Protein AF-R7USD3-F1 (afdb_monomer)

InterPro domains:
  IPR001734 Sodium/solute symporter [PF00474] (111-214)
  IPR001734 Sodium/solute symporter [PS50283] (6-126)
  IPR038377 Sodium/glucose symporter superfamily [G3DSA:1.20.1730.10] (28-113)
  IPR038377 Sodium/glucose symporter superfamily [G3DSA:1.20.1730.10] (114-215)
  IPR051163 Sodium:Solute Symporter (SSF) [PTHR42985] (114-214)

Secondary structure (DSSP, 8-state):
---PPPHHHHHHHHHHHHHHHHHHHHHHHT-TT--SHHHHHHGGG---HHHHHHHHHHTT--HHHHHHHHHHHHHH-THHHHHHHHHHHHHHHHIIIIIHHHHGGG----STTTTHHHHHHHHHHHHHHHHHHHHHHHHHHHHHHTSHHHHHHHHHHTT----S-----TTSTT-HHHHHHHHHHHHIIIIIISHHHHHHHHTSSSHHHHHHHHHHTTTTT--

Mean predicted aligned error: 10.65 Å

Organism: Capitella teleta (NCBI:txid283909)

Solvent-accessible surface area (backbone atoms only — not comparable to full-atom values): 12307 Å² total; per-residue (Å²): 131,88,85,65,81,50,74,65,54,56,50,51,51,51,49,54,52,48,52,47,47,47,51,43,48,51,48,60,73,68,48,88,78,53,91,42,73,63,44,31,36,52,50,74,79,69,67,61,68,66,46,50,55,44,19,59,54,36,77,70,62,50,72,62,58,57,56,49,52,53,48,47,37,72,77,71,12,38,46,60,69,62,32,32,53,62,13,38,54,52,17,52,50,48,33,41,70,54,50,45,70,64,52,43,81,65,56,59,74,82,78,79,36,58,58,42,70,39,53,30,53,43,36,27,55,51,40,53,52,50,52,52,52,52,50,51,52,51,51,51,50,33,60,75,46,67,35,73,67,30,51,52,49,56,26,51,77,68,69,25,65,45,87,79,83,80,45,71,55,81,88,45,89,84,13,46,52,52,39,20,48,50,26,20,52,48,37,38,44,57,59,55,67,30,66,74,40,41,38,54,39,42,70,41,98,39,73,66,54,30,33,47,49,65,59,46,64,66,52,72,79,75,114

Radius of gyration: 21.41 Å; Cα contacts (8 Å, |Δi|>4): 194; chains: 1; bounding box: 54×37×59 Å

pLDDT: mean 74.64, std 14.85, range [27.89, 94.0]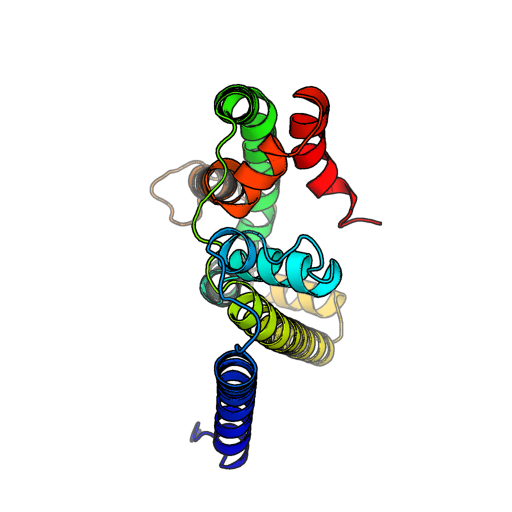

Structure (mmCIF, N/CA/C/O backbone):
data_AF-R7USD3-F1
#
_entry.id   AF-R7USD3-F1
#
loop_
_atom_site.group_PDB
_atom_site.id
_atom_site.type_symbol
_atom_site.label_atom_id
_atom_site.label_alt_id
_atom_site.label_comp_id
_atom_site.label_asym_id
_atom_site.label_entity_id
_atom_site.label_seq_id
_atom_site.pdbx_PDB_ins_code
_atom_site.Cartn_x
_atom_site.Cartn_y
_atom_site.Cartn_z
_atom_site.occupancy
_atom_site.B_iso_or_equiv
_atom_site.auth_seq_id
_atom_site.auth_comp_id
_atom_site.auth_asym_id
_atom_site.auth_atom_id
_atom_site.pdbx_PDB_model_num
ATOM 1 N N . MET A 1 1 ? -8.877 -3.519 -33.544 1.00 43.31 1 MET A N 1
ATOM 2 C CA . MET A 1 1 ? -9.359 -4.758 -32.904 1.00 43.31 1 MET A CA 1
ATOM 3 C C . MET A 1 1 ? -10.545 -4.366 -32.046 1.00 43.31 1 MET A C 1
ATOM 5 O O . MET A 1 1 ? -10.402 -3.448 -31.248 1.00 43.31 1 MET A O 1
ATOM 9 N N . GLU A 1 2 ? -11.723 -4.928 -32.311 1.00 47.28 2 GLU A N 1
ATOM 10 C CA . GLU A 1 2 ? -12.954 -4.618 -31.576 1.00 47.28 2 GLU A CA 1
ATOM 11 C C . GLU A 1 2 ? -12.811 -5.080 -30.120 1.00 47.28 2 GLU A C 1
ATOM 13 O O . GLU A 1 2 ? -12.996 -6.250 -29.807 1.00 47.28 2 GLU A O 1
ATOM 18 N N . ASN A 1 3 ? -12.460 -4.159 -29.222 1.00 58.03 3 ASN A N 1
ATOM 19 C CA . ASN A 1 3 ? -12.477 -4.396 -27.779 1.00 58.03 3 ASN A CA 1
ATOM 20 C C . ASN A 1 3 ? -13.923 -4.307 -27.271 1.00 58.03 3 ASN A C 1
ATOM 22 O O . ASN A 1 3 ? -14.275 -3.387 -26.533 1.00 58.03 3 ASN A O 1
ATOM 26 N N . GLN A 1 4 ? -14.785 -5.219 -27.717 1.00 65.19 4 GLN A N 1
ATOM 27 C CA . GLN A 1 4 ? -16.104 -5.385 -27.116 1.00 65.19 4 GLN A CA 1
ATOM 28 C C . 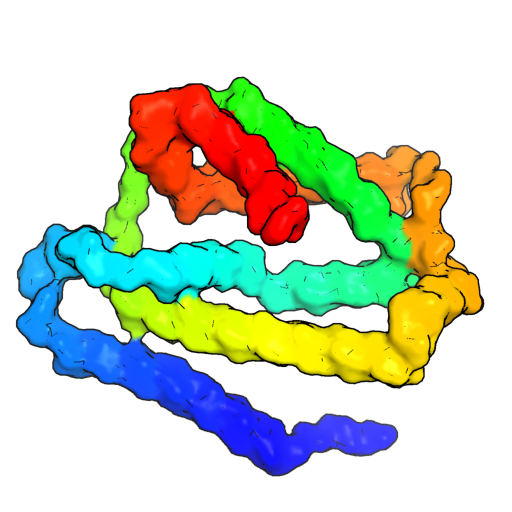GLN A 1 4 ? -15.978 -6.345 -25.936 1.00 65.19 4 GLN A C 1
ATOM 30 O O . GLN A 1 4 ? -15.460 -7.451 -26.079 1.00 65.19 4 GLN A O 1
ATOM 35 N N . LEU A 1 5 ? -16.429 -5.897 -24.763 1.00 72.38 5 LEU A N 1
ATOM 36 C CA . LEU A 1 5 ? -16.585 -6.748 -23.586 1.00 72.38 5 LEU A CA 1
ATOM 37 C C . LEU A 1 5 ? -17.415 -7.969 -23.985 1.00 72.38 5 LEU A C 1
ATOM 39 O O . LEU A 1 5 ? -18.497 -7.832 -24.567 1.00 72.38 5 LEU A O 1
ATOM 43 N N . HIS A 1 6 ? -16.903 -9.162 -23.701 1.00 84.06 6 HIS A N 1
ATOM 44 C CA . HIS A 1 6 ? -17.631 -10.382 -24.002 1.00 84.06 6 HIS A CA 1
ATOM 45 C C . HIS A 1 6 ? -18.889 -10.420 -23.129 1.00 84.06 6 HIS A C 1
ATOM 47 O O . HIS A 1 6 ? -18.905 -9.919 -22.005 1.00 84.06 6 HIS A O 1
ATOM 53 N N . TRP A 1 7 ? -19.954 -11.072 -23.598 1.00 84.75 7 TRP A N 1
ATOM 54 C CA . TRP A 1 7 ? -21.164 -11.274 -22.788 1.00 84.75 7 TRP A CA 1
ATOM 55 C C . TRP A 1 7 ? -20.846 -11.892 -21.409 1.00 84.75 7 TRP A C 1
ATOM 57 O O . TRP A 1 7 ? -21.517 -11.592 -20.424 1.00 84.75 7 TRP A O 1
ATOM 67 N N . ALA A 1 8 ? -19.778 -12.694 -21.326 1.00 84.81 8 ALA A N 1
ATOM 68 C CA . ALA A 1 8 ? -19.260 -13.263 -20.088 1.00 84.81 8 ALA A CA 1
ATOM 69 C C . ALA A 1 8 ? -18.778 -12.196 -19.084 1.00 84.81 8 ALA A C 1
ATOM 71 O O . ALA A 1 8 ? -19.026 -12.348 -17.890 1.00 84.81 8 ALA A O 1
ATOM 72 N N . ASP A 1 9 ? -18.171 -11.096 -19.537 1.00 86.50 9 ASP A N 1
ATOM 73 C CA . ASP A 1 9 ? -17.690 -10.012 -18.666 1.00 86.50 9 ASP A CA 1
ATOM 74 C C . ASP A 1 9 ? -18.863 -9.278 -18.002 1.00 86.50 9 ASP A C 1
ATOM 76 O O . ASP A 1 9 ? -18.837 -8.986 -16.803 1.00 86.50 9 ASP A O 1
ATOM 80 N N . TYR A 1 10 ? -19.942 -9.053 -18.759 1.00 87.62 10 TYR A N 1
ATOM 81 C CA . TYR A 1 10 ? -21.181 -8.483 -18.228 1.00 87.62 10 TYR A CA 1
ATOM 82 C C . TYR A 1 10 ? -21.846 -9.409 -17.206 1.00 87.62 10 TYR A C 1
ATOM 84 O O . TYR A 1 10 ? -22.333 -8.934 -16.179 1.00 87.62 10 TYR A O 1
ATOM 92 N N . VAL A 1 11 ? -21.832 -10.726 -17.448 1.00 89.75 11 VAL A N 1
ATOM 93 C CA . VAL A 1 11 ? -22.344 -11.720 -16.491 1.00 89.75 11 VAL A CA 1
ATOM 94 C C . VAL A 1 11 ? -21.519 -11.706 -15.204 1.00 89.75 11 VAL A C 1
ATOM 96 O O . VAL A 1 11 ? -22.099 -11.661 -14.121 1.00 89.75 11 VAL A O 1
ATOM 99 N N . ILE A 1 12 ? -20.187 -11.676 -15.295 1.00 88.06 12 ILE A N 1
ATOM 100 C CA . ILE A 1 12 ? -19.303 -11.607 -14.121 1.00 88.06 12 ILE A CA 1
ATOM 101 C C . ILE A 1 12 ? -19.562 -10.322 -13.323 1.00 88.06 12 ILE A C 1
ATOM 103 O O . ILE A 1 12 ? -19.713 -10.384 -12.102 1.00 88.06 12 ILE A O 1
ATOM 107 N N . MET A 1 13 ? -19.682 -9.174 -13.997 1.00 86.38 13 MET A N 1
ATOM 108 C CA . MET A 1 13 ? -19.990 -7.894 -13.352 1.00 86.38 13 MET A CA 1
ATOM 109 C C . MET A 1 13 ? -21.349 -7.932 -12.639 1.00 86.38 13 MET A C 1
ATOM 111 O O . MET A 1 13 ? -21.457 -7.531 -11.479 1.00 86.38 13 MET A O 1
ATOM 115 N N . ALA A 1 14 ? -22.382 -8.459 -13.301 1.00 89.44 14 ALA A N 1
ATOM 116 C CA . ALA A 1 14 ? -23.720 -8.581 -12.730 1.00 89.44 14 ALA A CA 1
ATOM 117 C C . ALA A 1 14 ? -23.744 -9.521 -11.515 1.00 89.44 14 ALA A C 1
ATOM 119 O O . ALA A 1 14 ? -24.370 -9.201 -10.504 1.00 89.44 14 ALA A O 1
ATOM 120 N N . VAL A 1 15 ? -23.027 -10.647 -11.577 1.00 90.31 15 VAL A N 1
ATOM 121 C CA . VAL A 1 15 ? -22.888 -11.586 -10.454 1.00 90.31 15 VAL A CA 1
ATOM 122 C C . VAL A 1 15 ? -22.154 -10.931 -9.285 1.00 90.31 15 VAL A C 1
ATOM 124 O O . VAL A 1 15 ? -22.604 -11.037 -8.147 1.00 90.31 15 VAL A O 1
ATOM 127 N N . LEU A 1 16 ? -21.063 -10.209 -9.542 1.00 87.75 16 LEU A N 1
ATOM 128 C CA . LEU A 1 16 ? -20.271 -9.554 -8.500 1.00 87.75 16 LEU A CA 1
ATOM 129 C C . LEU A 1 16 ? -21.049 -8.438 -7.788 1.00 87.75 16 LEU A C 1
ATOM 131 O O . LEU A 1 16 ? -21.018 -8.340 -6.555 1.00 87.75 16 LEU A O 1
ATOM 135 N N . LEU A 1 17 ? -21.793 -7.632 -8.549 1.00 87.31 17 LEU A N 1
ATOM 136 C CA . LEU A 1 17 ? -22.707 -6.628 -8.002 1.00 87.31 17 LEU A CA 1
ATOM 137 C C . LEU A 1 17 ? -23.865 -7.286 -7.246 1.00 87.31 17 LEU A C 1
ATOM 139 O O . LEU A 1 17 ? -24.207 -6.848 -6.149 1.00 87.31 17 LEU A O 1
ATOM 143 N N . GLY A 1 18 ? -24.421 -8.369 -7.792 1.00 91.06 18 GLY A N 1
ATOM 144 C CA . GLY A 1 18 ? -25.494 -9.142 -7.173 1.00 91.06 18 GLY A CA 1
ATOM 145 C C . GLY A 1 18 ? -25.091 -9.735 -5.824 1.00 91.06 18 GLY A C 1
ATOM 146 O O . GLY A 1 18 ? -25.840 -9.603 -4.861 1.00 91.06 18 GLY A O 1
ATOM 147 N N . ILE A 1 19 ? -23.892 -10.316 -5.718 1.00 87.56 19 ILE A N 1
ATOM 148 C CA . ILE A 1 19 ? -23.352 -10.843 -4.454 1.00 87.56 19 ILE A CA 1
ATOM 149 C C . ILE A 1 19 ? -23.126 -9.705 -3.453 1.00 87.56 19 ILE A C 1
ATOM 151 O O . ILE A 1 19 ? -23.535 -9.817 -2.298 1.00 87.56 19 ILE A O 1
ATOM 155 N N . SER A 1 20 ? -22.534 -8.591 -3.894 1.00 85.00 20 SER A N 1
ATOM 156 C CA . SER A 1 20 ? -22.298 -7.425 -3.029 1.00 85.00 20 SER A CA 1
ATOM 157 C C . SER A 1 20 ? -23.613 -6.863 -2.468 1.00 85.00 20 SER A C 1
ATOM 159 O O . SER A 1 20 ? -23.727 -6.608 -1.267 1.00 85.00 20 SER A O 1
ATOM 161 N N . LEU A 1 21 ? -24.637 -6.740 -3.320 1.00 86.19 21 LEU A N 1
ATOM 162 C CA . LEU A 1 21 ? -25.976 -6.303 -2.930 1.00 86.19 21 LEU A CA 1
ATOM 163 C C . LEU A 1 21 ? -26.655 -7.322 -2.005 1.00 86.19 21 LEU A C 1
ATOM 165 O O . LEU A 1 21 ? -27.248 -6.932 -1.001 1.00 86.19 21 LEU A O 1
ATOM 169 N N . ALA A 1 22 ? -26.539 -8.619 -2.298 1.00 86.44 22 ALA A N 1
ATOM 170 C CA . ALA A 1 22 ? -27.121 -9.688 -1.491 1.00 86.44 22 ALA A CA 1
ATOM 171 C C . ALA A 1 22 ? -26.548 -9.715 -0.067 1.00 86.44 22 ALA A C 1
ATOM 173 O O . ALA A 1 22 ? -27.314 -9.867 0.883 1.00 86.44 22 ALA A O 1
ATOM 174 N N . ILE A 1 23 ? -25.236 -9.504 0.106 1.00 83.31 23 ILE A N 1
ATOM 175 C CA . ILE A 1 23 ? -24.595 -9.397 1.431 1.00 83.31 23 ILE A CA 1
ATOM 176 C C . ILE A 1 23 ? -25.160 -8.196 2.206 1.00 83.31 23 ILE A C 1
ATOM 178 O O . ILE A 1 23 ? -25.516 -8.331 3.381 1.00 83.31 23 ILE A O 1
ATOM 182 N N . GLY A 1 24 ? -25.296 -7.041 1.544 1.00 78.56 24 GLY A N 1
ATOM 183 C CA . GLY A 1 24 ? -25.877 -5.836 2.140 1.00 78.56 24 GLY A CA 1
ATOM 184 C C . GLY A 1 24 ? -27.338 -6.027 2.565 1.00 78.56 24 GLY A C 1
ATOM 185 O O . GLY A 1 24 ? -27.699 -5.733 3.707 1.00 78.56 24 GLY A O 1
ATOM 186 N N . VAL A 1 25 ? -28.171 -6.585 1.682 1.00 83.69 25 VAL A N 1
ATOM 187 C CA . VAL A 1 25 ? -29.596 -6.853 1.941 1.00 83.69 25 VAL A CA 1
ATOM 188 C C . VAL A 1 25 ? -29.777 -7.923 3.019 1.00 83.69 25 VAL A C 1
ATOM 190 O O . VAL A 1 25 ? -30.589 -7.741 3.925 1.00 83.69 25 VAL A O 1
ATOM 193 N N . TYR A 1 26 ? -28.989 -9.001 2.994 1.00 82.75 26 TYR A N 1
ATOM 194 C CA . TYR A 1 26 ? -29.011 -10.043 4.023 1.00 82.75 26 TYR A CA 1
ATOM 195 C C . TYR A 1 26 ? -28.740 -9.459 5.414 1.00 82.75 26 TYR A C 1
ATOM 197 O O . TYR A 1 26 ? -29.491 -9.715 6.359 1.00 82.75 26 TYR A O 1
ATOM 205 N N . HIS A 1 27 ? -27.714 -8.615 5.548 1.00 70.94 27 HIS A N 1
ATOM 206 C CA . HIS A 1 27 ? -27.407 -7.971 6.824 1.00 70.94 27 HIS A CA 1
ATOM 207 C C . HIS A 1 27 ? -28.430 -6.903 7.236 1.00 70.94 27 HIS A C 1
ATOM 209 O O . HIS A 1 27 ? -28.654 -6.726 8.435 1.00 70.94 27 HIS A O 1
ATOM 215 N N . SER A 1 28 ? -29.071 -6.237 6.273 1.00 70.50 28 SER A N 1
ATOM 216 C CA . SER A 1 28 ? -30.151 -5.276 6.523 1.00 70.50 28 SER A CA 1
ATOM 217 C C . SER A 1 28 ? -31.424 -5.959 7.047 1.00 70.50 28 SER A C 1
ATOM 219 O O . SER A 1 28 ? -31.990 -5.527 8.050 1.00 70.50 28 SER A O 1
ATOM 221 N N . LEU A 1 29 ? -31.835 -7.078 6.440 1.00 73.12 29 LEU A N 1
ATOM 222 C CA . LEU A 1 29 ? -33.071 -7.793 6.790 1.00 73.12 29 LEU A CA 1
ATOM 223 C C . LEU A 1 29 ? -32.933 -8.677 8.037 1.00 73.12 29 LEU A C 1
ATOM 225 O O . LEU A 1 29 ? -33.881 -8.822 8.806 1.00 73.12 29 LEU A O 1
ATOM 229 N N . THR A 1 30 ? -31.744 -9.223 8.300 1.00 63.00 30 THR A N 1
ATOM 230 C CA . THR A 1 30 ? -31.474 -10.022 9.515 1.00 63.00 30 THR A CA 1
ATOM 231 C C . THR A 1 30 ? -31.218 -9.130 10.751 1.00 63.00 30 THR A C 1
ATOM 233 O O . THR A 1 30 ? -30.927 -9.615 11.849 1.00 63.00 30 THR A O 1
ATOM 236 N N . GLY A 1 31 ? -31.354 -7.806 10.594 1.00 53.00 31 GLY A N 1
ATOM 237 C CA . GLY A 1 31 ? -31.056 -6.737 11.553 1.00 53.00 31 GLY A CA 1
ATOM 238 C C . GLY A 1 31 ? -31.995 -6.595 12.759 1.00 53.00 31 GLY A C 1
ATOM 239 O O . GLY A 1 31 ? -31.973 -5.564 13.425 1.00 53.00 31 GLY A O 1
ATOM 240 N N . GLY A 1 32 ? -32.762 -7.623 13.134 1.00 49.81 32 GLY A N 1
ATOM 241 C CA . GLY A 1 32 ? -33.570 -7.626 14.369 1.00 49.81 32 GLY A CA 1
ATOM 242 C C . GLY A 1 32 ? -32.765 -7.569 15.686 1.00 49.81 32 GLY A C 1
ATOM 243 O O . GLY A 1 32 ? -33.352 -7.616 16.764 1.00 49.81 32 GLY A O 1
ATOM 244 N N . ARG A 1 33 ? -31.427 -7.476 15.622 1.00 50.47 33 ARG A N 1
ATOM 245 C CA . ARG A 1 33 ? -30.467 -7.539 16.746 1.00 50.47 33 ARG A CA 1
ATOM 246 C C . ARG A 1 33 ? -29.635 -6.256 16.943 1.00 50.47 33 ARG A C 1
ATOM 248 O O . ARG A 1 33 ? -28.524 -6.329 17.444 1.00 50.47 33 ARG A O 1
ATOM 255 N N . GLN A 1 34 ? -30.111 -5.087 16.511 1.00 48.69 34 GLN A N 1
ATOM 256 C CA . GLN A 1 34 ? -29.398 -3.808 16.703 1.00 48.69 34 GLN A CA 1
ATOM 257 C C . GLN A 1 34 ? -30.307 -2.732 17.315 1.00 48.69 34 GLN A C 1
ATOM 259 O O . GLN A 1 34 ? -30.485 -1.657 16.753 1.00 48.69 34 GLN A O 1
ATOM 264 N N . ARG A 1 35 ? -30.925 -3.022 18.469 1.00 51.31 35 ARG A N 1
ATOM 265 C CA . ARG A 1 35 ? -31.842 -2.078 19.144 1.00 51.31 35 ARG A CA 1
ATOM 266 C C . ARG A 1 35 ? -31.145 -1.022 20.005 1.00 51.31 35 ARG A C 1
ATOM 268 O O . ARG A 1 35 ? -31.774 -0.034 20.361 1.00 51.31 35 ARG A O 1
ATOM 275 N N . THR A 1 36 ? -29.866 -1.203 20.322 1.00 48.88 36 THR A N 1
ATOM 276 C CA . THR A 1 36 ? -29.136 -0.316 21.236 1.00 48.88 36 THR A CA 1
ATOM 277 C C . THR A 1 36 ? -27.986 0.350 20.493 1.00 48.88 36 THR A C 1
ATOM 279 O O . THR A 1 36 ? -27.217 -0.333 19.819 1.00 48.88 36 THR A O 1
ATOM 282 N N . THR A 1 37 ? -27.818 1.665 20.648 1.00 49.84 37 THR A N 1
ATOM 283 C CA . THR A 1 37 ? -26.747 2.467 20.025 1.00 49.84 37 THR A CA 1
ATOM 284 C C . THR A 1 37 ? -25.364 1.843 20.247 1.00 49.84 37 THR A C 1
ATOM 286 O O . THR A 1 37 ? -24.548 1.784 19.337 1.00 49.84 37 THR A O 1
ATOM 289 N N . SER A 1 38 ? -25.141 1.245 21.420 1.00 47.16 38 SER A N 1
ATOM 290 C CA . SER A 1 38 ? -23.921 0.503 21.755 1.00 47.16 38 SER A CA 1
ATOM 291 C C . SER A 1 38 ? -23.747 -0.809 20.978 1.00 47.16 38 SER A C 1
ATOM 293 O O . SER A 1 38 ? -22.624 -1.209 20.719 1.00 47.16 38 SER A O 1
ATOM 295 N N . GLU A 1 39 ? -24.813 -1.502 20.584 1.00 51.28 39 GLU A N 1
ATOM 296 C CA . GLU A 1 39 ? -24.735 -2.734 19.777 1.00 51.28 39 GLU A CA 1
ATOM 297 C C . GLU A 1 39 ? -24.603 -2.432 18.277 1.00 51.28 39 GLU A C 1
ATOM 299 O O . GLU A 1 39 ? -23.955 -3.183 17.542 1.00 51.28 39 GLU A O 1
ATOM 304 N N . PHE A 1 40 ? -25.170 -1.302 17.848 1.00 53.94 40 PHE A N 1
ATOM 305 C CA . PHE A 1 40 ? -24.994 -0.750 16.510 1.00 53.94 40 PHE A CA 1
ATOM 306 C C . PHE A 1 40 ? -23.561 -0.256 16.291 1.00 53.94 40 PHE A C 1
ATOM 308 O O . PHE A 1 40 ? -22.972 -0.608 15.275 1.00 53.94 40 PHE A O 1
ATOM 315 N N . ILE A 1 41 ? -23.004 0.478 17.265 1.00 50.38 41 ILE A N 1
ATOM 316 C CA . ILE A 1 41 ? -21.662 1.075 17.208 1.00 50.38 41 ILE A CA 1
ATOM 317 C C . ILE A 1 41 ? -20.576 0.074 17.625 1.00 50.38 41 ILE A C 1
ATOM 319 O O . ILE A 1 41 ? -19.586 -0.073 16.940 1.00 50.38 41 ILE A O 1
ATOM 323 N N . LEU A 1 42 ? -20.707 -0.672 18.725 1.00 49.25 42 LEU A N 1
ATOM 324 C CA . LEU A 1 42 ? -19.579 -1.484 19.230 1.00 49.25 42 LEU A CA 1
ATOM 325 C C . LEU A 1 42 ? -19.570 -2.924 18.707 1.00 49.25 42 LEU A C 1
ATOM 327 O O . LEU A 1 42 ? -18.710 -3.716 19.109 1.00 49.25 42 LEU A O 1
ATOM 331 N N . ALA A 1 43 ? -20.562 -3.306 17.890 1.00 50.72 43 ALA A N 1
ATOM 332 C CA . ALA A 1 43 ? -20.728 -4.653 17.346 1.00 50.72 43 ALA A CA 1
ATOM 333 C C . ALA A 1 43 ? -20.464 -5.773 18.383 1.00 50.72 43 ALA A C 1
ATOM 335 O O . ALA A 1 43 ? -19.939 -6.840 18.051 1.00 50.72 43 ALA A O 1
ATOM 336 N N . ASN A 1 44 ? -20.834 -5.535 19.647 1.00 46.72 44 ASN A N 1
ATOM 337 C CA . ASN A 1 44 ? -20.664 -6.420 20.804 1.00 46.72 44 ASN A CA 1
ATOM 338 C C . ASN A 1 44 ? -19.253 -7.039 20.975 1.00 46.72 44 ASN A C 1
ATOM 340 O O . ASN A 1 44 ? -19.138 -8.130 21.528 1.00 46.72 44 ASN A O 1
ATOM 344 N N . ARG A 1 45 ? -18.185 -6.411 20.447 1.00 48.81 45 ARG A N 1
ATOM 345 C CA . ARG A 1 45 ? -16.802 -6.955 20.431 1.00 48.81 45 ARG A CA 1
ATOM 346 C C . ARG A 1 45 ? -16.664 -8.400 19.898 1.00 48.81 45 ARG A C 1
ATOM 348 O O . ARG A 1 45 ? -15.626 -9.025 20.082 1.00 48.81 45 ARG A O 1
ATOM 355 N N . LYS A 1 46 ? -17.692 -8.930 19.224 1.00 48.25 46 LYS A N 1
ATOM 356 C CA . LYS A 1 46 ? -17.752 -10.295 18.661 1.00 48.25 46 LYS A CA 1
ATOM 357 C C . LYS A 1 46 ? -17.527 -10.308 17.145 1.00 48.25 46 LYS A C 1
ATOM 359 O O . LYS A 1 46 ? -17.897 -11.267 16.474 1.00 48.25 46 LYS A O 1
ATOM 364 N N . LEU A 1 47 ? -16.977 -9.231 16.587 1.00 54.94 47 LEU A N 1
ATOM 365 C CA . LEU A 1 47 ? -16.588 -9.202 15.181 1.00 54.94 47 LEU A CA 1
ATOM 366 C C . LEU A 1 47 ? -15.475 -10.225 14.951 1.00 54.94 47 LEU A C 1
ATOM 368 O O . LEU A 1 47 ? -14.522 -10.299 15.726 1.00 54.94 47 LEU A O 1
ATOM 372 N N . MET A 1 48 ? -15.603 -11.027 13.894 1.00 54.66 48 MET A N 1
ATOM 373 C CA . MET A 1 48 ? -14.542 -11.955 13.523 1.00 54.66 48 MET A CA 1
ATOM 374 C C . MET A 1 48 ? -13.286 -11.163 13.152 1.00 54.66 48 MET A C 1
ATOM 376 O O . MET A 1 48 ? -13.337 -10.201 12.382 1.00 54.66 48 MET A O 1
ATOM 380 N N . VAL A 1 49 ? -12.157 -11.579 13.726 1.00 54.47 49 VAL A N 1
ATOM 381 C CA . VAL A 1 49 ? -10.875 -10.870 13.628 1.00 54.47 49 VAL A CA 1
ATOM 382 C C . VAL A 1 49 ? -10.403 -10.783 12.172 1.00 54.47 49 VAL A C 1
ATOM 384 O O . VAL A 1 49 ? -9.960 -9.726 11.735 1.00 54.47 49 VAL A O 1
ATOM 387 N N . ILE A 1 50 ? -10.569 -11.860 11.398 1.00 57.88 50 ILE A N 1
ATOM 388 C CA . ILE A 1 50 ? -10.060 -11.958 10.022 1.00 57.88 50 ILE A CA 1
ATOM 389 C C . ILE A 1 50 ? -10.771 -10.982 9.056 1.00 57.88 50 ILE A C 1
ATOM 391 O O . ILE A 1 50 ? -10.069 -10.159 8.466 1.00 57.88 50 ILE A O 1
ATOM 395 N N . PRO A 1 51 ? -12.117 -10.971 8.913 1.00 59.28 51 PRO A N 1
ATOM 396 C CA . PRO A 1 51 ? -12.797 -10.024 8.019 1.00 59.28 51 PRO A CA 1
ATOM 397 C C . PRO A 1 51 ? -12.569 -8.562 8.399 1.00 59.28 51 PRO A C 1
ATOM 399 O O . PRO A 1 51 ? -12.447 -7.711 7.527 1.00 59.28 51 PRO A O 1
ATOM 402 N N . THR A 1 52 ? -12.452 -8.273 9.697 1.00 60.81 52 THR A N 1
ATOM 403 C CA . THR A 1 52 ? -12.239 -6.907 10.191 1.00 60.81 52 THR A CA 1
ATOM 404 C C . THR A 1 52 ? -10.842 -6.392 9.840 1.00 60.81 52 THR A C 1
ATOM 406 O O . THR A 1 52 ? -10.701 -5.272 9.356 1.00 60.81 52 THR A O 1
ATOM 409 N N . ILE A 1 53 ? -9.798 -7.209 10.032 1.00 60.41 53 ILE A N 1
ATOM 410 C CA . ILE A 1 53 ? -8.430 -6.841 9.631 1.00 60.41 53 ILE A CA 1
ATOM 411 C C . ILE A 1 53 ? -8.357 -6.652 8.115 1.00 60.41 53 ILE A C 1
ATOM 413 O O . ILE A 1 53 ? -7.759 -5.682 7.657 1.00 60.41 53 ILE A O 1
ATOM 417 N N . MET A 1 54 ? -8.984 -7.545 7.351 1.00 63.22 54 MET A N 1
ATOM 418 C CA . MET A 1 54 ? -8.981 -7.490 5.891 1.00 63.22 54 MET A CA 1
ATOM 419 C C . MET A 1 54 ? -9.746 -6.282 5.347 1.00 63.22 54 MET A C 1
ATOM 421 O O . MET A 1 54 ? -9.189 -5.577 4.516 1.00 63.22 54 MET A O 1
ATOM 425 N N . SER A 1 55 ? -10.951 -5.980 5.844 1.00 63.91 55 SER A N 1
ATOM 426 C CA . SER A 1 55 ? -11.692 -4.759 5.475 1.00 63.91 55 SER A CA 1
ATOM 427 C C . SER A 1 55 ? -10.853 -3.513 5.752 1.00 63.91 55 SER A C 1
ATOM 429 O O . SER A 1 55 ? -10.700 -2.674 4.870 1.00 63.91 55 SER A O 1
ATOM 431 N N . MET A 1 56 ? -10.177 -3.454 6.905 1.00 62.22 56 MET A N 1
ATOM 432 C CA . MET A 1 56 ? -9.258 -2.353 7.189 1.00 62.22 56 MET A CA 1
ATOM 433 C C . MET A 1 56 ? -8.091 -2.278 6.196 1.00 62.22 56 MET A C 1
ATOM 435 O O . MET A 1 56 ? -7.719 -1.178 5.817 1.00 62.22 56 MET A O 1
ATOM 439 N N . VAL A 1 57 ? -7.494 -3.403 5.778 1.00 64.94 57 VAL A N 1
ATOM 440 C CA . VAL A 1 57 ? -6.436 -3.412 4.745 1.00 64.94 57 VAL A CA 1
ATOM 441 C C . VAL A 1 57 ? -6.990 -2.945 3.395 1.00 64.94 57 VAL A C 1
ATOM 443 O O . VAL A 1 57 ? -6.324 -2.182 2.698 1.00 64.94 57 VAL A O 1
ATOM 446 N N . MET A 1 58 ? -8.217 -3.339 3.050 1.00 64.19 58 MET A N 1
ATOM 447 C CA . MET A 1 58 ? -8.872 -2.934 1.805 1.00 64.19 58 MET A CA 1
ATOM 448 C C . MET A 1 58 ? -9.216 -1.455 1.764 1.00 64.19 58 MET A C 1
ATOM 450 O O . MET A 1 58 ? -9.074 -0.842 0.711 1.00 64.19 58 MET A O 1
ATOM 454 N N . SER A 1 59 ? -9.559 -0.844 2.900 1.00 65.25 59 SER A N 1
ATOM 455 C CA . SER A 1 59 ? -9.751 0.608 2.969 1.00 65.25 59 SER A CA 1
ATOM 456 C C . SER A 1 59 ? -8.498 1.398 2.552 1.00 65.25 59 SER A C 1
ATOM 458 O O . SER A 1 59 ? -8.618 2.558 2.167 1.00 65.25 59 SER A O 1
ATOM 460 N N . TYR A 1 60 ? -7.304 0.791 2.602 1.00 62.44 60 TYR A N 1
ATOM 461 C CA . TYR A 1 60 ? -6.059 1.407 2.122 1.00 62.44 60 TYR A CA 1
ATOM 462 C C . TYR A 1 60 ? -5.731 1.084 0.658 1.00 62.44 60 TYR A C 1
ATOM 464 O O . TYR A 1 60 ? -5.019 1.853 0.011 1.00 62.44 60 TYR A O 1
ATOM 472 N N . MET A 1 61 ? -6.228 -0.034 0.128 1.00 64.38 61 MET A N 1
ATOM 473 C CA . MET A 1 61 ? -5.954 -0.489 -1.236 1.00 64.38 61 MET A CA 1
ATOM 474 C C . MET A 1 61 ? -6.991 0.091 -2.203 1.00 64.38 61 MET A C 1
ATOM 476 O O . MET A 1 61 ? -7.977 -0.552 -2.548 1.00 64.38 61 MET A O 1
ATOM 480 N N . SER A 1 62 ? -6.768 1.326 -2.655 1.00 70.12 62 SER A N 1
ATOM 481 C CA . SER A 1 62 ? -7.581 1.923 -3.722 1.00 70.12 62 SER A CA 1
ATOM 482 C C . SER A 1 62 ? -7.126 1.438 -5.103 1.00 70.12 62 SER A C 1
ATOM 484 O O . SER A 1 62 ? -5.926 1.356 -5.373 1.00 70.12 62 SER A O 1
ATOM 486 N N . ALA A 1 63 ? -8.080 1.213 -6.016 1.00 67.25 63 ALA A N 1
ATOM 487 C CA . ALA A 1 63 ? -7.815 0.923 -7.431 1.00 67.25 63 ALA A CA 1
ATOM 488 C C . ALA A 1 63 ? -6.916 1.984 -8.100 1.00 67.25 63 ALA A C 1
ATOM 490 O O . ALA A 1 63 ? -6.167 1.672 -9.025 1.00 67.25 63 ALA A O 1
ATOM 491 N N . ILE A 1 64 ? -6.943 3.218 -7.580 1.00 68.44 64 ILE A N 1
ATOM 492 C CA . ILE A 1 64 ? -6.100 4.333 -8.027 1.00 68.44 64 ILE A CA 1
ATOM 493 C C . ILE A 1 64 ? -4.613 4.000 -7.876 1.00 68.44 64 ILE A C 1
ATOM 495 O O . ILE A 1 64 ? -3.836 4.284 -8.781 1.00 68.44 64 ILE A O 1
ATOM 499 N N . ILE A 1 65 ? -4.211 3.381 -6.762 1.00 74.62 65 ILE A N 1
ATOM 500 C CA . ILE A 1 65 ? -2.797 3.078 -6.501 1.00 74.62 65 ILE A CA 1
ATOM 501 C C . ILE A 1 65 ? -2.299 2.025 -7.490 1.00 74.62 65 ILE A C 1
ATOM 503 O O . ILE A 1 65 ? -1.206 2.162 -8.024 1.00 74.62 65 ILE A O 1
ATOM 507 N N . ILE A 1 66 ? -3.109 1.001 -7.765 1.00 76.06 66 ILE A N 1
ATOM 508 C CA . ILE A 1 66 ? -2.721 -0.109 -8.641 1.00 76.06 66 ILE A CA 1
ATOM 509 C C . ILE A 1 66 ? -2.558 0.385 -10.078 1.00 76.06 66 ILE A C 1
ATOM 511 O O . ILE A 1 66 ? -1.486 0.239 -10.658 1.00 76.06 66 ILE A O 1
ATOM 515 N N . ILE A 1 67 ? -3.598 1.012 -10.635 1.00 82.62 67 ILE A N 1
ATOM 516 C CA . ILE A 1 67 ? -3.569 1.470 -12.029 1.00 82.62 67 ILE A CA 1
ATOM 517 C C . ILE A 1 67 ? -2.547 2.599 -12.183 1.00 82.62 67 ILE A C 1
ATOM 519 O O . ILE A 1 67 ? -1.735 2.560 -13.104 1.00 82.62 67 ILE A O 1
ATOM 523 N N . GLY A 1 68 ? -2.522 3.549 -11.243 1.00 83.12 68 GLY A N 1
ATOM 524 C CA . GLY A 1 68 ? -1.579 4.664 -11.250 1.00 83.12 68 GLY A CA 1
ATOM 525 C C . GLY A 1 68 ? -0.125 4.203 -11.201 1.00 83.12 68 GLY A C 1
ATOM 526 O O . GLY A 1 68 ? 0.653 4.577 -12.071 1.00 83.12 68 GLY A O 1
ATOM 527 N N . ALA A 1 69 ? 0.239 3.334 -10.252 1.00 80.81 69 ALA A N 1
ATOM 528 C CA . ALA A 1 69 ? 1.615 2.853 -10.136 1.00 80.81 69 ALA A CA 1
ATOM 529 C C . ALA A 1 69 ? 2.049 2.048 -11.369 1.00 80.81 69 ALA A C 1
ATOM 531 O O . ALA A 1 69 ? 3.162 2.231 -11.855 1.00 80.81 69 ALA A O 1
ATOM 532 N N . THR A 1 70 ? 1.176 1.191 -11.914 1.00 84.56 70 THR A N 1
ATOM 533 C CA . THR A 1 70 ? 1.513 0.433 -13.132 1.00 84.56 70 THR A CA 1
ATOM 534 C C . THR A 1 70 ? 1.681 1.332 -14.356 1.00 84.56 70 THR A C 1
ATOM 536 O O . THR A 1 70 ? 2.610 1.115 -15.129 1.00 84.56 70 THR A O 1
ATOM 539 N N . ALA A 1 71 ? 0.845 2.365 -14.505 1.00 86.00 71 ALA A N 1
ATOM 540 C CA . ALA A 1 71 ? 0.963 3.333 -15.591 1.00 86.00 71 ALA A CA 1
ATOM 541 C C . ALA A 1 71 ? 2.259 4.146 -15.477 1.00 86.00 71 ALA A C 1
ATOM 543 O O . ALA A 1 71 ? 2.964 4.316 -16.467 1.00 86.00 71 ALA A O 1
ATOM 544 N N . GLU A 1 72 ? 2.627 4.582 -14.269 1.00 84.06 72 GLU A N 1
ATOM 545 C CA . GLU A 1 72 ? 3.874 5.326 -14.074 1.00 84.06 72 GLU A CA 1
ATOM 546 C C . GLU A 1 72 ? 5.118 4.481 -14.354 1.00 84.06 72 GLU A C 1
ATOM 548 O O . GLU A 1 72 ? 6.046 4.970 -14.998 1.00 84.06 72 GLU A O 1
ATOM 553 N N . ILE A 1 73 ? 5.128 3.212 -13.933 1.00 86.50 73 ILE A N 1
ATOM 554 C CA . ILE A 1 73 ? 6.232 2.291 -14.239 1.00 86.50 73 ILE A CA 1
ATOM 555 C C . ILE A 1 73 ? 6.323 2.046 -15.749 1.00 86.50 73 ILE A C 1
ATOM 557 O O . ILE A 1 73 ? 7.420 2.020 -16.306 1.00 86.50 73 ILE A O 1
ATOM 561 N N . TYR A 1 74 ? 5.181 1.904 -16.421 1.00 84.81 74 TYR A N 1
ATOM 562 C CA . TYR A 1 74 ? 5.131 1.675 -17.863 1.00 84.81 74 TYR A CA 1
ATOM 563 C C . TYR A 1 74 ? 5.605 2.895 -18.672 1.00 84.81 74 TYR A C 1
ATOM 565 O O . TYR A 1 74 ? 6.348 2.746 -19.644 1.00 84.81 74 TYR A O 1
ATOM 573 N N . GLU A 1 75 ? 5.214 4.108 -18.271 1.00 84.25 75 GLU A N 1
ATOM 574 C CA . GLU A 1 75 ? 5.535 5.342 -18.999 1.00 84.25 75 GLU A CA 1
ATOM 575 C C . GLU A 1 75 ? 6.906 5.931 -18.661 1.00 84.25 75 GLU A C 1
ATOM 577 O O . GLU A 1 75 ? 7.545 6.509 -19.545 1.00 84.25 75 GLU A O 1
ATOM 582 N N . TYR A 1 76 ? 7.376 5.786 -17.419 1.00 81.12 76 TYR A N 1
ATOM 583 C CA . TYR A 1 76 ? 8.566 6.480 -16.910 1.00 81.12 76 TYR A CA 1
ATOM 584 C C . TYR A 1 76 ? 9.625 5.553 -16.294 1.00 81.12 76 TYR A C 1
ATOM 586 O O . TYR A 1 76 ? 10.695 6.028 -15.921 1.00 81.12 76 TYR A O 1
ATOM 594 N N . GLY A 1 77 ? 9.374 4.245 -16.216 1.00 85.25 77 GLY A N 1
ATOM 595 C CA . GLY A 1 77 ? 10.342 3.255 -15.740 1.00 85.25 77 GLY A CA 1
ATOM 596 C C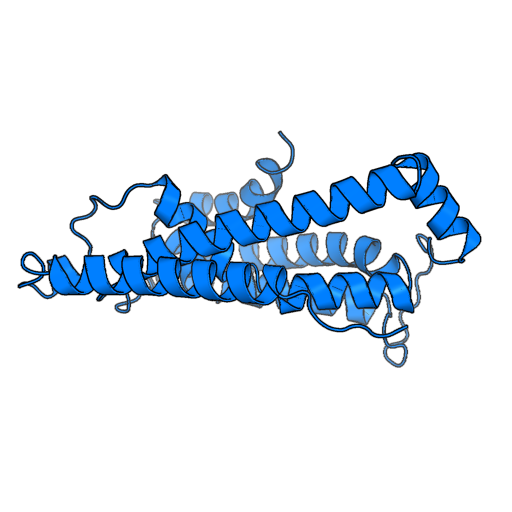 . GLY A 1 77 ? 10.324 3.006 -14.228 1.00 85.25 77 GLY A C 1
ATOM 597 O O . GLY A 1 77 ? 9.445 3.452 -13.489 1.00 85.25 77 GLY A O 1
ATOM 598 N N . SER A 1 78 ? 11.314 2.257 -13.742 1.00 84.62 78 SER A N 1
ATOM 599 C CA . SER A 1 78 ? 11.362 1.713 -12.377 1.00 84.62 78 SER A CA 1
ATOM 600 C C . SER A 1 78 ? 11.703 2.722 -11.274 1.00 84.62 78 SER A C 1
ATOM 602 O O . SER A 1 78 ? 11.748 2.339 -10.104 1.00 84.62 78 SER A O 1
ATOM 604 N N . MET A 1 79 ? 11.902 4.004 -11.600 1.00 83.88 79 MET A N 1
ATOM 605 C CA . MET A 1 79 ? 12.282 5.051 -10.639 1.00 83.88 79 MET A CA 1
ATOM 606 C C . MET A 1 79 ? 11.336 5.144 -9.437 1.00 83.88 79 MET A C 1
ATOM 608 O O . MET A 1 79 ? 11.785 5.335 -8.306 1.00 83.88 79 MET A O 1
ATOM 612 N N . ILE A 1 80 ? 10.026 4.989 -9.669 1.00 84.25 80 ILE A N 1
ATOM 613 C CA . ILE A 1 80 ? 9.031 5.001 -8.594 1.00 84.25 80 ILE A CA 1
ATOM 614 C C . ILE A 1 80 ? 9.300 3.875 -7.591 1.00 84.25 80 ILE A C 1
ATOM 616 O O . ILE A 1 80 ? 9.295 4.130 -6.396 1.00 84.25 80 ILE A O 1
ATOM 620 N N . LEU A 1 81 ? 9.630 2.658 -8.032 1.00 82.25 81 LEU A N 1
ATOM 621 C CA . LEU A 1 81 ? 9.907 1.541 -7.120 1.00 82.25 81 LEU A CA 1
ATOM 622 C C . LEU A 1 81 ? 11.137 1.815 -6.246 1.00 82.25 81 LEU A C 1
ATOM 624 O O . LEU A 1 81 ? 11.127 1.513 -5.053 1.00 82.25 81 LEU A O 1
ATOM 628 N N . VAL A 1 82 ? 12.170 2.425 -6.828 1.00 84.31 82 VAL A N 1
ATOM 629 C CA . VAL A 1 82 ? 13.441 2.708 -6.148 1.00 84.31 82 VAL A CA 1
ATOM 630 C C . VAL A 1 82 ? 13.284 3.801 -5.096 1.00 84.31 82 VAL A C 1
ATOM 632 O O . VAL A 1 82 ? 13.707 3.616 -3.958 1.00 84.31 82 VAL A O 1
ATOM 635 N N . TRP A 1 83 ? 12.647 4.924 -5.439 1.00 85.31 83 TRP A N 1
ATOM 636 C CA . TRP A 1 83 ? 12.585 6.100 -4.560 1.00 85.31 83 TRP A CA 1
ATOM 637 C C . TRP A 1 83 ? 11.414 6.096 -3.580 1.00 85.31 83 TRP A C 1
ATOM 639 O O . TRP A 1 83 ? 11.457 6.768 -2.543 1.00 85.31 83 TRP A O 1
ATOM 649 N N . PHE A 1 84 ? 10.390 5.285 -3.838 1.00 85.12 84 PHE A N 1
ATOM 650 C CA . PHE A 1 84 ? 9.258 5.167 -2.928 1.00 85.12 84 PHE A CA 1
ATOM 651 C C . PHE A 1 84 ? 9.616 4.411 -1.638 1.00 85.12 84 PHE A C 1
ATOM 653 O O . PHE A 1 84 ? 9.085 4.752 -0.580 1.00 85.12 84 PHE A O 1
ATOM 660 N N . VAL A 1 85 ? 10.555 3.452 -1.684 1.00 85.25 85 VAL A N 1
ATOM 661 C CA . VAL A 1 85 ? 10.993 2.663 -0.512 1.00 85.25 85 VAL A CA 1
ATOM 662 C C . VAL A 1 85 ? 11.746 3.517 0.528 1.00 85.25 85 VAL A C 1
ATOM 664 O O . VAL A 1 85 ? 11.342 3.507 1.697 1.00 85.25 85 VAL A O 1
ATOM 667 N N . PRO A 1 86 ? 12.781 4.307 0.168 1.00 86.00 86 PRO A N 1
ATOM 668 C CA . PRO A 1 86 ? 13.412 5.249 1.092 1.00 86.00 86 PRO A CA 1
ATOM 669 C C . PRO A 1 86 ? 12.422 6.269 1.663 1.00 86.00 86 PRO A C 1
ATOM 671 O O . PRO A 1 86 ? 12.456 6.556 2.862 1.00 86.00 86 PRO A O 1
ATOM 674 N N . GLY A 1 87 ? 11.509 6.782 0.830 1.00 87.00 87 GLY A N 1
ATOM 675 C CA . GLY A 1 87 ? 10.474 7.719 1.261 1.00 87.00 87 GLY A CA 1
ATOM 676 C C . GLY A 1 87 ? 9.527 7.123 2.306 1.00 87.00 87 GLY A C 1
ATOM 677 O O . GLY A 1 87 ? 9.284 7.756 3.337 1.00 87.00 87 GLY A O 1
ATOM 678 N N . ASP A 1 88 ? 9.078 5.874 2.124 1.00 85.44 88 ASP A N 1
ATOM 679 C CA . ASP A 1 88 ? 8.237 5.195 3.119 1.00 85.44 88 ASP A CA 1
ATOM 680 C C . ASP A 1 88 ? 9.001 4.994 4.432 1.00 85.44 88 ASP A C 1
ATOM 682 O O . ASP A 1 88 ? 8.449 5.196 5.521 1.00 85.44 88 ASP A O 1
ATOM 686 N N . PHE A 1 89 ? 10.299 4.685 4.350 1.00 86.56 89 PHE A N 1
ATOM 687 C CA . PHE A 1 89 ? 11.139 4.511 5.529 1.00 86.56 89 PHE A CA 1
ATOM 688 C C . PHE A 1 89 ? 11.274 5.805 6.344 1.00 86.56 89 PHE A C 1
ATOM 690 O O . PHE A 1 89 ? 11.098 5.777 7.572 1.00 86.56 89 PHE A O 1
ATOM 697 N N . ILE A 1 90 ? 11.539 6.928 5.670 1.00 89.56 90 ILE A N 1
ATOM 698 C CA . ILE A 1 90 ? 11.621 8.262 6.280 1.00 89.56 90 ILE A CA 1
ATOM 699 C C . ILE A 1 90 ? 10.261 8.651 6.873 1.00 89.56 90 ILE A C 1
ATOM 701 O O . ILE A 1 90 ? 10.189 9.019 8.048 1.00 89.56 90 ILE A O 1
ATOM 705 N N . GLY A 1 91 ? 9.176 8.494 6.108 1.00 88.25 91 GLY A N 1
ATOM 706 C CA . GLY A 1 91 ? 7.815 8.816 6.543 1.00 88.25 91 GLY A CA 1
ATOM 707 C C . GLY A 1 91 ? 7.379 8.020 7.772 1.00 88.25 91 GLY A C 1
ATOM 708 O O . GLY A 1 91 ? 6.862 8.597 8.727 1.00 88.25 91 GLY A O 1
ATOM 709 N N . CYS A 1 92 ? 7.656 6.714 7.811 1.00 84.94 92 CYS A N 1
ATOM 710 C CA . CYS A 1 92 ? 7.346 5.870 8.969 1.00 84.94 92 CYS A CA 1
ATOM 711 C C . CYS A 1 92 ? 8.149 6.276 10.212 1.00 84.94 92 CYS A C 1
ATOM 713 O O . CYS A 1 92 ? 7.621 6.244 11.324 1.00 84.94 92 CYS A O 1
ATOM 715 N N . THR A 1 93 ? 9.417 6.656 10.036 1.00 87.00 93 THR A N 1
ATOM 716 C CA . THR A 1 93 ? 10.277 7.102 11.143 1.00 87.00 93 THR A CA 1
ATOM 717 C C . THR A 1 93 ? 9.770 8.426 11.710 1.00 87.00 93 THR A C 1
ATOM 719 O O . THR A 1 93 ? 9.582 8.553 12.920 1.00 87.00 93 THR A O 1
ATOM 722 N N . PHE A 1 94 ? 9.452 9.388 10.841 1.00 88.88 94 PHE A N 1
ATOM 723 C CA . PHE A 1 94 ? 8.837 10.653 11.238 1.00 88.88 94 PHE A CA 1
ATOM 724 C C . PHE A 1 94 ? 7.498 10.434 11.955 1.00 88.88 94 PHE A C 1
ATOM 726 O O . PHE A 1 94 ? 7.248 11.013 13.014 1.00 88.88 94 PHE A O 1
ATOM 733 N N . LEU A 1 95 ? 6.664 9.536 11.428 1.00 86.12 95 LEU A N 1
ATOM 734 C CA . LEU A 1 95 ? 5.390 9.174 12.034 1.00 86.12 95 LEU A CA 1
ATOM 735 C C . LEU A 1 95 ? 5.572 8.632 13.459 1.00 86.12 95 LEU A C 1
ATOM 737 O O . LEU A 1 95 ? 4.900 9.095 14.383 1.00 86.12 95 LEU A O 1
ATOM 741 N N . ALA A 1 96 ? 6.498 7.691 13.654 1.00 83.94 96 ALA A N 1
ATOM 742 C CA . ALA A 1 96 ? 6.763 7.086 14.957 1.00 83.94 96 ALA A CA 1
ATOM 743 C C . ALA A 1 96 ? 7.319 8.089 15.982 1.00 83.94 96 ALA A C 1
ATOM 745 O O . ALA A 1 96 ? 6.959 8.053 17.165 1.00 83.94 96 ALA A O 1
ATOM 746 N N . LEU A 1 97 ? 8.184 9.002 15.543 1.00 86.94 97 LEU A N 1
ATOM 747 C CA . LEU A 1 97 ? 8.865 9.929 16.441 1.00 86.94 97 LEU A CA 1
ATOM 748 C C . LEU A 1 97 ? 8.049 11.183 16.762 1.00 86.94 97 LEU A C 1
ATOM 750 O O . LEU A 1 97 ? 8.123 11.647 17.898 1.00 86.94 97 LEU A O 1
ATOM 754 N N . VAL A 1 98 ? 7.271 11.702 15.809 1.00 88.88 98 VAL A N 1
ATOM 755 C CA . VAL A 1 98 ? 6.612 13.017 15.922 1.00 88.88 98 VAL A CA 1
ATOM 756 C C . VAL A 1 98 ? 5.096 12.891 16.029 1.00 88.88 98 VAL A C 1
ATOM 758 O O . VAL A 1 98 ? 4.498 13.388 16.982 1.00 88.88 98 VAL A O 1
ATOM 761 N N . ILE A 1 99 ? 4.466 12.191 15.086 1.00 86.00 99 ILE A N 1
ATOM 762 C CA . ILE A 1 99 ? 3.001 12.157 14.977 1.00 86.00 99 ILE A CA 1
ATOM 763 C C . ILE A 1 99 ? 2.373 11.256 16.046 1.00 86.00 99 ILE A C 1
ATOM 765 O O . ILE A 1 99 ? 1.421 11.663 16.708 1.00 86.00 99 ILE A O 1
ATOM 769 N N . ILE A 1 100 ? 2.910 10.053 16.277 1.00 82.75 100 ILE A N 1
ATOM 770 C CA . ILE A 1 100 ? 2.345 9.117 17.266 1.00 82.75 100 ILE A CA 1
ATOM 771 C C . ILE A 1 100 ? 2.341 9.700 18.688 1.00 82.75 100 ILE A C 1
ATOM 773 O O . ILE A 1 100 ? 1.302 9.612 19.336 1.00 82.75 100 ILE A O 1
ATOM 777 N N . PRO A 1 101 ? 3.419 10.320 19.204 1.00 84.81 101 PRO A N 1
ATOM 778 C CA . PRO A 1 101 ? 3.394 10.954 20.527 1.00 84.81 101 PRO A CA 1
ATOM 779 C C . PRO A 1 101 ? 2.369 12.071 20.656 1.00 84.81 101 PRO A C 1
ATOM 781 O O . PRO A 1 101 ? 1.874 12.306 21.754 1.00 84.81 101 PRO A O 1
ATOM 784 N N . TRP A 1 102 ? 2.055 12.739 19.547 1.00 85.12 102 TRP A N 1
ATOM 785 C CA . TRP A 1 102 ? 1.059 13.797 19.515 1.00 85.12 102 TRP A CA 1
ATOM 786 C C . TRP A 1 102 ? -0.374 13.242 19.480 1.00 85.12 102 TRP A C 1
ATOM 788 O O . TRP A 1 102 ? -1.231 13.713 20.221 1.00 85.12 102 TRP A O 1
ATOM 798 N N . ILE A 1 103 ? -0.629 12.191 18.691 1.00 82.25 103 ILE A N 1
ATOM 799 C CA . ILE A 1 103 ? -1.966 11.592 18.530 1.00 82.25 103 ILE A CA 1
ATOM 800 C C . ILE A 1 103 ? -2.334 10.636 19.674 1.00 82.25 103 ILE A C 1
ATOM 802 O O . ILE A 1 103 ? -3.481 10.605 20.116 1.00 82.25 103 ILE A O 1
ATOM 806 N N . TYR A 1 104 ? -1.378 9.852 20.176 1.00 75.62 104 TYR A N 1
ATOM 807 C CA . TYR A 1 104 ? -1.599 8.850 21.224 1.00 75.62 104 TYR A CA 1
ATOM 808 C C . TYR A 1 104 ? -2.354 9.376 22.466 1.00 75.62 104 TYR A C 1
ATOM 810 O O . TYR A 1 104 ? -3.314 8.718 22.882 1.00 75.62 104 TYR A O 1
ATOM 818 N N . PRO A 1 105 ? -2.013 10.543 23.057 1.00 81.00 105 PRO A N 1
ATOM 819 C CA . PRO A 1 105 ? -2.730 11.062 24.224 1.00 81.00 105 PRO A CA 1
ATOM 820 C C . PRO A 1 105 ? -4.167 11.513 23.924 1.00 81.00 105 PRO A C 1
ATOM 822 O O . PRO A 1 105 ? -4.970 11.583 24.853 1.00 81.00 105 PRO A O 1
ATOM 825 N N . LEU A 1 106 ? -4.519 11.777 22.660 1.00 78.88 106 LEU A N 1
ATOM 826 C CA . LEU A 1 106 ? -5.845 12.275 22.278 1.00 78.88 106 LEU A CA 1
ATOM 827 C C . LEU A 1 106 ? -6.947 11.207 22.384 1.00 78.88 106 LEU A C 1
ATOM 829 O O . LEU A 1 106 ? -8.122 11.562 22.359 1.00 78.88 106 LEU A O 1
ATOM 833 N N . LYS A 1 107 ? -6.588 9.915 22.507 1.00 69.69 107 LYS A N 1
ATOM 834 C CA . LYS A 1 107 ? -7.520 8.770 22.625 1.00 69.69 107 LYS A CA 1
ATOM 835 C C . LYS A 1 107 ? -8.700 8.856 21.647 1.00 69.69 107 LYS A C 1
ATOM 837 O O . LYS A 1 107 ? -9.851 8.623 22.018 1.00 69.69 107 LYS A O 1
ATOM 842 N N . LEU A 1 108 ? -8.402 9.210 20.396 1.00 64.88 108 LEU A N 1
ATOM 843 C CA . LEU A 1 108 ? -9.411 9.408 19.365 1.00 64.88 108 LEU A CA 1
ATOM 844 C C . LEU A 1 108 ? -10.048 8.061 19.019 1.00 64.88 108 LEU A C 1
ATOM 846 O O . LEU A 1 108 ? -9.451 7.209 18.360 1.00 64.88 108 LEU A O 1
ATOM 850 N N . VAL A 1 109 ? -11.278 7.876 19.482 1.00 57.19 109 VAL A N 1
ATOM 851 C CA . VAL A 1 109 ? -12.147 6.763 19.106 1.00 57.19 109 VAL A CA 1
ATOM 852 C C . VAL A 1 109 ? -13.243 7.323 18.209 1.00 57.19 109 VAL A C 1
ATOM 854 O O . VAL A 1 109 ? -13.917 8.287 18.562 1.00 57.19 109 VAL A O 1
ATOM 857 N N . SER A 1 110 ? -13.370 6.766 17.007 1.00 55.53 110 SER A N 1
ATOM 858 C CA . SER A 1 110 ? -14.382 7.226 16.052 1.00 55.53 110 SER A CA 1
ATOM 859 C C . SER A 1 110 ? -15.732 6.587 16.364 1.00 55.53 110 SER A C 1
ATOM 861 O O . SER A 1 110 ? -15.789 5.429 16.766 1.00 55.53 110 SER A O 1
ATOM 863 N N . ILE A 1 111 ? -16.808 7.348 16.161 1.00 49.16 111 ILE A N 1
ATOM 864 C CA . ILE A 1 111 ? -18.203 6.978 16.461 1.00 49.16 111 ILE A CA 1
ATOM 865 C C . ILE A 1 111 ? -18.884 6.325 15.232 1.00 49.16 111 ILE A C 1
ATOM 867 O O . ILE A 1 111 ? -20.005 5.831 15.326 1.00 49.16 111 ILE A O 1
ATOM 871 N N . PHE A 1 112 ? -18.204 6.275 14.078 1.00 47.66 112 PHE A N 1
ATOM 872 C CA . PHE A 1 112 ? -18.765 5.837 12.789 1.00 47.66 112 PHE A CA 1
ATOM 873 C C . PHE A 1 112 ? -19.030 4.323 12.645 1.00 47.66 112 PHE A C 1
ATOM 875 O O . PHE A 1 112 ? -19.434 3.882 11.574 1.00 47.66 112 PHE A O 1
ATOM 882 N N . ASP A 1 113 ? -18.891 3.518 13.699 1.00 49.44 113 ASP A N 1
ATOM 883 C CA . ASP A 1 113 ? -19.071 2.058 13.621 1.00 49.44 113 ASP A CA 1
ATOM 884 C C . ASP A 1 113 ? -20.544 1.607 13.565 1.00 49.44 113 ASP A C 1
ATOM 886 O O . ASP A 1 113 ? -20.850 0.413 13.527 1.00 49.44 113 ASP A O 1
ATOM 890 N N . GLY A 1 114 ? -21.482 2.551 13.528 1.00 44.62 114 GLY A N 1
ATOM 891 C CA . GLY A 1 114 ? -22.892 2.269 13.330 1.00 44.62 114 GLY A CA 1
ATOM 892 C C . GLY A 1 114 ? -23.182 1.640 11.963 1.00 44.62 114 GLY A C 1
ATOM 893 O O . GLY A 1 114 ? -23.234 2.342 10.961 1.00 44.62 114 GLY A O 1
ATOM 894 N N . GLY A 1 115 ? -23.396 0.320 11.920 1.00 54.28 115 GLY A N 1
ATOM 895 C CA . GLY A 1 115 ? -23.679 -0.430 10.680 1.00 54.28 115 GLY A CA 1
ATOM 896 C C . GLY A 1 115 ? -22.456 -1.123 10.063 1.00 54.28 115 GLY A C 1
ATOM 897 O O . GLY A 1 115 ? -22.572 -1.790 9.033 1.00 54.28 115 GLY A O 1
ATOM 898 N N . MET A 1 116 ? -21.304 -1.056 10.738 1.00 60.09 116 MET A N 1
ATOM 899 C CA . MET A 1 116 ? -20.013 -1.589 10.291 1.00 60.09 116 MET A CA 1
ATOM 900 C C . MET A 1 116 ? -20.039 -3.072 9.894 1.00 60.09 116 MET A C 1
ATOM 902 O O . MET A 1 116 ? -19.274 -3.485 9.035 1.00 60.09 116 MET A O 1
ATOM 906 N N . ARG A 1 117 ? -20.923 -3.895 10.472 1.00 60.19 117 ARG A N 1
ATOM 907 C CA . ARG A 1 117 ? -20.976 -5.335 10.156 1.00 60.19 117 ARG A CA 1
ATOM 908 C C . ARG A 1 117 ? -21.224 -5.604 8.675 1.00 60.19 117 ARG A C 1
ATOM 910 O O . ARG A 1 117 ? -20.520 -6.426 8.106 1.00 60.19 117 ARG A O 1
ATOM 917 N N . ALA A 1 118 ? -22.204 -4.933 8.071 1.00 66.44 118 ALA A N 1
ATOM 918 C CA . ALA A 1 118 ? -22.523 -5.143 6.660 1.00 66.44 118 ALA A CA 1
ATOM 919 C C . ALA A 1 118 ? -21.369 -4.664 5.767 1.00 66.44 118 ALA A C 1
ATOM 921 O O . ALA A 1 118 ? -20.943 -5.394 4.879 1.00 66.44 118 ALA A O 1
ATOM 922 N N . VAL A 1 119 ? -20.823 -3.485 6.087 1.00 70.69 119 VAL A N 1
ATOM 923 C CA . VAL A 1 119 ? -19.712 -2.855 5.361 1.00 70.69 119 VAL A CA 1
ATOM 924 C C . VAL A 1 119 ? -18.444 -3.711 5.421 1.00 70.69 119 VAL A C 1
ATOM 926 O O . VAL A 1 119 ? -17.844 -3.999 4.395 1.00 70.69 119 VAL A O 1
ATOM 929 N N . VAL A 1 120 ? -18.076 -4.222 6.599 1.00 71.56 120 VAL A N 1
ATOM 930 C CA . VAL A 1 120 ? -16.893 -5.085 6.771 1.00 71.56 120 VAL A CA 1
ATOM 931 C C . VAL A 1 120 ? -17.003 -6.358 5.937 1.00 71.56 120 VAL A C 1
ATOM 933 O O . VAL A 1 120 ? -16.009 -6.822 5.381 1.00 71.56 120 VAL A O 1
ATOM 936 N N . TRP A 1 121 ? -18.201 -6.934 5.836 1.00 73.31 121 TRP A N 1
ATOM 937 C CA . TRP A 1 121 ? -18.420 -8.136 5.037 1.00 73.31 121 TRP A CA 1
ATOM 938 C C . TRP A 1 121 ? -18.367 -7.870 3.535 1.00 73.31 121 TRP A C 1
ATOM 940 O O . TRP A 1 121 ? -17.770 -8.670 2.810 1.00 73.31 121 TRP A O 1
ATOM 950 N N . THR A 1 122 ? -18.946 -6.762 3.065 1.00 80.00 122 THR A N 1
ATOM 951 C CA . THR A 1 122 ? -18.838 -6.371 1.654 1.00 80.00 122 THR A CA 1
ATOM 952 C C . THR A 1 122 ? -17.398 -6.028 1.284 1.00 80.00 122 THR A C 1
ATOM 954 O O . THR A 1 122 ? -16.910 -6.529 0.274 1.00 80.00 122 THR A O 1
ATOM 957 N N . ASP A 1 123 ? -16.687 -5.285 2.134 1.00 77.19 123 ASP A N 1
ATOM 958 C CA . ASP A 1 123 ? -15.279 -4.924 1.934 1.00 77.19 123 ASP A CA 1
ATOM 959 C C . ASP A 1 123 ? -14.372 -6.155 1.915 1.00 77.19 123 ASP A C 1
ATOM 961 O O . ASP A 1 123 ? -13.456 -6.249 1.101 1.00 77.19 123 ASP A O 1
ATOM 965 N N . PHE A 1 124 ? -14.620 -7.125 2.801 1.00 79.00 124 PHE A N 1
ATOM 966 C CA . PHE A 1 124 ? -13.864 -8.374 2.831 1.00 79.00 124 PHE A CA 1
ATOM 967 C C . PHE A 1 124 ? -14.016 -9.151 1.521 1.00 79.00 124 PHE A C 1
ATOM 969 O O . PHE A 1 124 ? -13.015 -9.555 0.926 1.00 79.00 124 PHE A O 1
ATOM 976 N N . PHE A 1 125 ? -15.255 -9.341 1.059 1.00 82.50 125 PHE A N 1
ATOM 977 C CA . PHE A 1 125 ? -15.521 -10.043 -0.194 1.00 82.50 125 PHE A CA 1
ATOM 978 C C . PHE A 1 125 ? -14.890 -9.313 -1.385 1.00 82.50 125 PHE A C 1
ATOM 980 O O . PHE A 1 125 ? -14.171 -9.928 -2.175 1.00 82.50 125 PHE A O 1
ATOM 987 N N . GLN A 1 126 ? -15.092 -7.996 -1.475 1.00 81.38 126 GLN A N 1
ATOM 988 C CA . GLN A 1 126 ? -14.491 -7.165 -2.519 1.00 81.38 126 GLN A CA 1
ATOM 989 C C . GLN A 1 126 ? -12.961 -7.236 -2.492 1.00 81.38 126 GLN A C 1
ATOM 991 O O . GLN A 1 126 ? -12.335 -7.363 -3.542 1.00 81.38 126 GLN A O 1
ATOM 996 N N . GLY A 1 127 ? -12.360 -7.245 -1.303 1.00 80.69 127 GLY A N 1
ATOM 997 C CA . GLY A 1 127 ? -10.920 -7.374 -1.130 1.00 80.69 127 GLY A CA 1
ATOM 998 C C . GLY A 1 127 ? -10.339 -8.688 -1.620 1.00 80.69 127 GLY A C 1
ATOM 999 O O . GLY A 1 127 ? -9.310 -8.697 -2.293 1.00 80.69 127 GLY A O 1
ATOM 1000 N N . VAL A 1 128 ? -11.006 -9.802 -1.314 1.00 83.69 128 VAL A N 1
ATOM 1001 C CA . VAL A 1 128 ? -10.590 -11.128 -1.794 1.00 83.69 128 VAL A CA 1
ATOM 1002 C C . VAL A 1 128 ? -10.618 -11.174 -3.319 1.00 83.69 128 VAL A C 1
ATOM 1004 O O . VAL A 1 128 ? -9.652 -11.628 -3.932 1.00 83.69 128 VAL A O 1
ATOM 1007 N N . VAL A 1 129 ? -11.690 -10.665 -3.933 1.00 86.12 129 VAL A N 1
ATOM 1008 C CA . VAL A 1 129 ? -11.808 -10.631 -5.395 1.00 86.12 129 VAL A CA 1
ATOM 1009 C C . VAL A 1 129 ? -10.740 -9.729 -6.017 1.00 86.12 129 VAL A C 1
ATOM 1011 O O . VAL A 1 129 ? -10.110 -10.123 -6.998 1.00 86.12 129 VAL A O 1
ATOM 1014 N N . LEU A 1 130 ? -10.485 -8.557 -5.428 1.00 84.62 130 LEU A N 1
ATOM 1015 C CA . LEU A 1 130 ? -9.465 -7.624 -5.902 1.00 84.62 130 LEU A CA 1
ATOM 1016 C C . LEU A 1 130 ? -8.060 -8.244 -5.845 1.00 84.62 130 LEU A C 1
ATOM 1018 O O . LEU A 1 130 ? -7.348 -8.229 -6.848 1.00 84.62 130 LEU A O 1
ATOM 1022 N N . ILE A 1 131 ? -7.675 -8.833 -4.707 1.00 84.12 131 ILE A N 1
ATOM 1023 C CA . ILE A 1 131 ? -6.370 -9.497 -4.546 1.00 84.12 131 ILE A CA 1
ATOM 1024 C C . ILE A 1 131 ? -6.225 -10.646 -5.547 1.00 84.12 131 ILE A C 1
ATOM 1026 O O . ILE A 1 131 ? -5.192 -10.752 -6.209 1.00 84.12 131 ILE A O 1
ATOM 1030 N N . ALA A 1 132 ? -7.253 -11.488 -5.686 1.00 88.00 132 ALA A N 1
ATOM 1031 C CA . ALA A 1 132 ? -7.233 -12.596 -6.634 1.00 88.00 132 ALA A CA 1
ATOM 1032 C C . ALA A 1 132 ? -7.058 -12.103 -8.080 1.00 88.00 132 ALA A C 1
ATOM 1034 O O . ALA A 1 132 ? -6.257 -12.669 -8.823 1.00 88.00 132 ALA A O 1
ATOM 1035 N N . GLY A 1 133 ? -7.749 -11.024 -8.461 1.00 88.62 133 GLY A N 1
ATOM 1036 C CA . GLY A 1 133 ? -7.620 -10.403 -9.779 1.00 88.62 133 GLY A CA 1
ATOM 1037 C C . GLY A 1 133 ? -6.214 -9.863 -10.042 1.00 88.62 133 GLY A C 1
ATOM 1038 O O . GLY A 1 133 ? -5.628 -10.160 -11.082 1.00 88.62 133 GLY A O 1
ATOM 1039 N N . ILE A 1 134 ? -5.637 -9.136 -9.081 1.00 86.00 134 ILE A N 1
ATOM 1040 C CA . ILE A 1 134 ? -4.266 -8.614 -9.187 1.00 86.00 134 ILE A CA 1
ATOM 1041 C C . ILE A 1 134 ? -3.269 -9.764 -9.343 1.00 86.00 134 ILE A C 1
ATOM 1043 O O . ILE A 1 134 ? -2.444 -9.738 -10.254 1.00 86.00 134 ILE A O 1
ATOM 1047 N N . LEU A 1 135 ? -3.356 -10.792 -8.494 1.00 89.44 135 LEU A N 1
ATOM 1048 C CA . LEU A 1 135 ? -2.465 -11.951 -8.568 1.00 89.44 135 LEU A CA 1
ATOM 1049 C C . LEU A 1 135 ? -2.600 -12.682 -9.905 1.00 89.44 135 LEU A C 1
ATOM 1051 O O . LEU A 1 135 ? -1.588 -13.032 -10.504 1.00 89.44 135 LEU A O 1
ATOM 1055 N N . ALA A 1 136 ? -3.822 -12.870 -10.407 1.00 90.56 136 ALA A N 1
ATOM 1056 C CA . ALA A 1 136 ? -4.051 -13.512 -11.697 1.00 90.56 136 ALA A CA 1
ATOM 1057 C C . ALA A 1 136 ? -3.401 -12.733 -12.852 1.00 90.56 136 ALA A C 1
ATOM 1059 O O . ALA A 1 136 ? -2.743 -13.336 -13.704 1.00 90.56 136 ALA A O 1
ATOM 1060 N N . VAL A 1 137 ? -3.538 -11.402 -12.862 1.00 89.44 137 VAL A N 1
ATOM 1061 C CA . VAL A 1 137 ? -2.903 -10.536 -13.870 1.00 89.44 137 VAL A CA 1
ATOM 1062 C C . VAL A 1 137 ? -1.380 -10.622 -13.778 1.00 89.44 137 VAL A C 1
ATOM 1064 O O . VAL A 1 137 ? -0.729 -10.834 -14.800 1.00 89.44 137 VAL A O 1
ATOM 1067 N N . GLN A 1 138 ? -0.814 -10.538 -12.572 1.00 88.75 138 GLN A N 1
ATOM 1068 C CA . GLN A 1 138 ? 0.637 -10.593 -12.379 1.00 88.75 138 GLN A CA 1
ATOM 1069 C C . GLN A 1 138 ? 1.228 -11.960 -12.740 1.00 88.75 138 GLN A C 1
ATOM 1071 O O . GLN A 1 138 ? 2.257 -12.024 -13.406 1.00 88.75 138 GLN A O 1
ATOM 1076 N N . ILE A 1 139 ? 0.566 -13.061 -12.371 1.00 92.00 139 ILE A N 1
ATOM 1077 C CA . ILE A 1 139 ? 0.998 -14.420 -12.730 1.00 92.00 139 ILE A CA 1
ATOM 1078 C C . ILE A 1 139 ? 0.953 -14.607 -14.248 1.00 92.00 139 ILE A C 1
ATOM 1080 O O . ILE A 1 139 ? 1.908 -15.118 -14.831 1.00 92.00 139 ILE A O 1
ATOM 1084 N N . LYS A 1 140 ? -0.126 -14.171 -14.909 1.00 91.81 140 LYS A N 1
ATOM 1085 C CA . LYS A 1 140 ? -0.228 -14.256 -16.370 1.00 91.81 140 LYS A CA 1
ATOM 1086 C C . LYS A 1 140 ? 0.853 -13.414 -17.054 1.00 91.81 140 LYS A C 1
ATOM 1088 O O . LYS A 1 140 ? 1.474 -13.903 -17.992 1.00 91.81 140 LYS A O 1
ATOM 1093 N N . GLY A 1 141 ? 1.099 -12.196 -16.570 1.00 89.06 141 GLY A N 1
ATOM 1094 C CA . GLY A 1 141 ? 2.189 -11.343 -17.050 1.00 89.06 141 GLY A CA 1
ATOM 1095 C C . GLY A 1 141 ? 3.553 -12.017 -16.898 1.00 89.06 141 GLY A C 1
ATOM 1096 O O . GLY A 1 141 ? 4.319 -12.079 -17.854 1.00 89.06 141 GLY A O 1
ATOM 1097 N N . LEU A 1 142 ? 3.813 -12.624 -15.738 1.00 91.19 142 LEU A N 1
ATOM 1098 C CA . LEU A 1 142 ? 5.056 -13.342 -15.467 1.00 91.19 142 LEU A CA 1
ATOM 1099 C C . LEU A 1 142 ? 5.259 -14.533 -16.413 1.00 91.19 142 LEU A C 1
ATOM 1101 O O . LEU A 1 142 ? 6.360 -14.738 -16.913 1.00 91.19 142 LEU A O 1
ATOM 1105 N N . ILE A 1 143 ? 4.204 -15.308 -16.679 1.00 94.00 143 ILE A N 1
ATOM 1106 C CA . ILE A 1 143 ? 4.263 -16.450 -17.603 1.00 94.00 143 ILE A CA 1
ATOM 1107 C C . ILE A 1 143 ? 4.532 -15.978 -19.036 1.00 94.00 143 ILE A C 1
ATOM 1109 O O . ILE A 1 143 ? 5.347 -16.586 -19.724 1.00 94.00 143 ILE A O 1
ATOM 1113 N N . LEU A 1 144 ? 3.875 -14.900 -19.478 1.00 91.88 144 LEU A N 1
ATOM 1114 C CA . LEU A 1 144 ? 4.035 -14.359 -20.833 1.00 91.88 144 LEU A CA 1
ATOM 1115 C C . LEU A 1 144 ? 5.461 -13.887 -21.111 1.00 91.88 144 LEU A C 1
ATOM 1117 O O . LEU A 1 144 ? 5.960 -14.073 -22.215 1.00 91.88 144 LEU A O 1
ATOM 1121 N N . VAL A 1 145 ? 6.102 -13.304 -20.104 1.00 89.00 145 VAL A N 1
ATOM 1122 C CA . VAL A 1 145 ? 7.448 -12.742 -20.218 1.00 89.00 145 VAL A CA 1
ATOM 1123 C C . VAL A 1 145 ? 8.535 -13.800 -19.923 1.00 89.00 145 VAL A C 1
ATOM 1125 O O . VAL A 1 145 ? 9.719 -13.553 -20.099 1.00 89.00 145 VAL A O 1
ATOM 1128 N N . GLY A 1 146 ? 8.166 -15.028 -19.532 1.00 90.44 146 GLY A N 1
ATOM 1129 C CA . GLY A 1 146 ? 9.126 -16.117 -19.295 1.00 90.44 146 GLY A CA 1
ATOM 1130 C C . GLY A 1 146 ? 9.744 -16.128 -17.891 1.00 90.44 146 GLY A C 1
ATOM 1131 O O . GLY A 1 146 ? 10.818 -16.692 -17.682 1.00 90.44 146 GLY A O 1
ATOM 1132 N N . GLY A 1 147 ? 9.069 -15.535 -16.906 1.00 91.12 147 GLY A N 1
ATOM 1133 C CA . GLY A 1 147 ? 9.514 -15.474 -15.513 1.00 91.12 147 GLY A CA 1
ATOM 1134 C C . GLY A 1 147 ? 10.164 -14.143 -15.135 1.00 91.12 147 GLY A C 1
ATOM 1135 O O . GLY A 1 147 ? 10.189 -13.190 -15.908 1.00 91.12 147 GLY A O 1
ATOM 1136 N N . PHE A 1 148 ? 10.701 -14.067 -13.913 1.00 88.38 148 PHE A N 1
ATOM 1137 C CA . PHE A 1 148 ? 11.290 -12.828 -13.385 1.00 88.38 148 PHE A CA 1
ATOM 1138 C C . PHE A 1 148 ? 12.513 -12.362 -14.183 1.00 88.38 148 PHE A C 1
ATOM 1140 O O . PHE A 1 148 ? 12.719 -11.163 -14.326 1.00 88.38 148 PHE A O 1
ATOM 1147 N N . GLY A 1 149 ? 13.297 -13.298 -14.732 1.00 87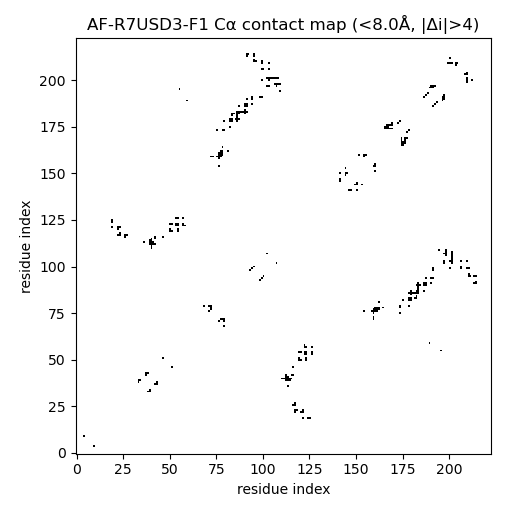.19 149 GLY A N 1
ATOM 1148 C CA . GLY A 1 149 ? 14.435 -12.967 -15.593 1.00 87.19 149 GLY A CA 1
ATOM 1149 C C . GLY A 1 149 ? 14.002 -12.249 -16.869 1.00 87.19 149 GLY A C 1
ATOM 1150 O O . GLY A 1 149 ? 14.598 -11.241 -17.231 1.00 87.19 149 GLY A O 1
ATOM 1151 N N . GLY A 1 150 ? 12.906 -12.699 -17.482 1.00 88.75 150 GLY A N 1
ATOM 1152 C CA . GLY A 1 150 ? 12.341 -12.016 -18.638 1.00 88.75 150 GLY A CA 1
ATOM 1153 C C . GLY A 1 150 ? 11.789 -10.637 -18.289 1.00 88.75 150 GLY A C 1
ATOM 1154 O O . GLY A 1 150 ? 11.925 -9.724 -19.083 1.00 88.75 150 GLY A O 1
ATOM 1155 N N . VAL A 1 151 ? 11.204 -10.446 -17.098 1.00 88.25 151 VAL A N 1
ATOM 1156 C CA . VAL A 1 151 ? 10.704 -9.120 -16.677 1.00 88.25 151 VAL A CA 1
ATOM 1157 C C . VAL A 1 151 ? 11.841 -8.105 -16.604 1.00 88.25 151 VAL A C 1
ATOM 1159 O O . VAL A 1 151 ? 11.672 -6.963 -17.023 1.00 88.25 151 VAL A O 1
ATOM 1162 N N . ILE A 1 152 ? 12.997 -8.521 -16.084 1.00 87.38 152 ILE A N 1
ATOM 1163 C CA . ILE A 1 152 ? 14.189 -7.670 -16.021 1.00 87.38 152 ILE A CA 1
ATOM 1164 C C . ILE A 1 152 ? 14.713 -7.402 -17.433 1.00 87.38 152 ILE A C 1
ATOM 1166 O O . ILE A 1 152 ? 14.944 -6.246 -17.766 1.00 87.38 152 ILE A O 1
ATOM 1170 N N . GLN A 1 153 ? 14.821 -8.434 -18.273 1.00 90.06 153 GLN A N 1
ATOM 1171 C CA . GLN A 1 153 ? 15.282 -8.286 -19.653 1.00 90.06 153 GLN A CA 1
ATOM 1172 C C . GLN A 1 153 ? 14.369 -7.360 -20.471 1.00 90.06 153 GLN A C 1
ATOM 1174 O O . GLN A 1 153 ? 14.852 -6.434 -21.107 1.00 90.06 153 GLN A O 1
ATOM 1179 N N . GLU A 1 154 ? 13.052 -7.548 -20.399 1.00 88.12 154 GLU A N 1
ATOM 1180 C CA . GLU A 1 154 ? 12.058 -6.703 -21.066 1.00 88.12 154 GLU A CA 1
ATOM 1181 C C . GLU A 1 154 ? 12.170 -5.244 -20.597 1.00 88.12 154 GLU A C 1
ATOM 1183 O O . GLU A 1 154 ? 12.093 -4.309 -21.401 1.00 88.12 154 GLU A O 1
ATOM 1188 N N . ALA A 1 155 ? 12.382 -5.039 -19.291 1.00 87.19 155 ALA A N 1
ATOM 1189 C CA . ALA A 1 155 ? 12.578 -3.715 -18.715 1.00 87.19 155 ALA A CA 1
ATOM 1190 C C . ALA A 1 155 ? 13.905 -3.075 -19.154 1.00 87.19 155 ALA A C 1
ATOM 1192 O O . ALA A 1 155 ? 13.939 -1.864 -19.368 1.00 87.19 155 ALA A O 1
ATOM 1193 N N . GLU A 1 156 ? 14.981 -3.845 -19.305 1.00 87.31 156 GLU A N 1
ATOM 1194 C CA . GLU A 1 156 ? 16.264 -3.366 -19.834 1.00 87.31 156 GLU A CA 1
ATOM 1195 C C . GLU A 1 156 ? 16.168 -3.028 -21.327 1.00 87.31 156 GLU A C 1
ATOM 1197 O O . GLU A 1 156 ? 16.572 -1.936 -21.730 1.00 87.31 156 GLU A O 1
ATOM 1202 N N . GLU A 1 157 ? 15.569 -3.908 -22.133 1.00 89.06 157 GLU A N 1
ATOM 1203 C CA . GLU A 1 157 ? 15.400 -3.730 -23.582 1.00 89.06 157 GLU A CA 1
ATOM 1204 C C . GLU A 1 157 ? 14.595 -2.468 -23.919 1.00 89.06 157 GLU A C 1
ATOM 1206 O O . GLU A 1 157 ? 14.925 -1.748 -24.863 1.00 89.06 157 GLU A O 1
ATOM 1211 N N . HIS A 1 158 ? 13.583 -2.145 -23.111 1.00 86.50 158 HIS A N 1
ATOM 1212 C CA . HIS A 1 158 ? 12.767 -0.939 -23.280 1.00 86.50 158 HIS A CA 1
ATOM 1213 C C . HIS A 1 158 ? 13.311 0.290 -22.534 1.00 86.50 158 HIS A C 1
ATOM 1215 O O . HIS A 1 158 ? 12.629 1.319 -22.476 1.00 86.50 158 HIS A O 1
ATOM 1221 N N . GLY A 1 159 ? 14.503 0.207 -21.931 1.00 84.75 159 GLY A N 1
ATOM 1222 C CA . GLY A 1 159 ? 15.099 1.308 -21.165 1.00 84.75 159 GLY A CA 1
ATOM 1223 C C . GLY A 1 159 ? 14.250 1.748 -19.966 1.00 84.75 159 GLY A C 1
ATOM 1224 O O . GLY A 1 159 ? 14.262 2.914 -19.577 1.00 84.75 159 GLY A O 1
ATOM 1225 N N . ARG A 1 160 ? 13.452 0.832 -19.408 1.00 85.44 160 ARG A N 1
ATOM 1226 C CA . ARG A 1 160 ? 12.570 1.060 -18.255 1.00 85.44 160 ARG A CA 1
ATOM 1227 C C . ARG A 1 160 ? 13.218 0.690 -16.931 1.00 85.44 160 ARG A C 1
ATOM 1229 O O . ARG A 1 160 ? 12.733 1.141 -15.895 1.00 85.44 160 ARG A O 1
ATOM 1236 N N . LEU A 1 161 ? 14.296 -0.091 -16.946 1.00 84.81 161 LEU A N 1
ATOM 1237 C CA . LEU A 1 161 ? 15.077 -0.389 -15.752 1.00 84.81 161 LEU A CA 1
ATOM 1238 C C . LEU A 1 161 ? 16.027 0.774 -15.433 1.00 84.81 161 LEU A C 1
ATOM 1240 O O . LEU A 1 161 ? 17.162 0.820 -15.893 1.00 84.81 161 LEU A O 1
ATOM 1244 N N . ILE A 1 162 ? 15.538 1.719 -14.637 1.00 82.75 162 ILE A N 1
ATOM 1245 C CA . ILE A 1 162 ? 16.282 2.887 -14.163 1.00 82.75 162 ILE A CA 1
ATOM 1246 C C . ILE A 1 162 ? 16.424 2.771 -12.645 1.00 82.75 162 ILE A C 1
ATOM 1248 O O . ILE A 1 162 ? 15.427 2.859 -11.915 1.00 82.75 162 ILE A O 1
ATOM 1252 N N . LEU A 1 163 ? 17.650 2.531 -12.177 1.00 80.44 163 LEU A N 1
ATOM 1253 C CA . LEU A 1 163 ? 17.949 2.271 -10.761 1.00 80.44 163 LEU A CA 1
ATOM 1254 C C . LEU A 1 163 ? 18.870 3.319 -10.126 1.00 80.44 163 LEU A C 1
ATOM 1256 O O . LEU A 1 163 ? 18.856 3.497 -8.911 1.00 80.44 163 LEU A O 1
ATOM 1260 N N . ASP A 1 164 ? 19.660 4.004 -10.940 1.00 76.56 164 ASP A N 1
ATOM 1261 C CA . ASP A 1 164 ? 20.801 4.832 -10.550 1.00 76.56 164 ASP A CA 1
ATOM 1262 C C . ASP A 1 164 ? 20.608 6.327 -10.847 1.00 76.56 164 ASP A C 1
ATOM 1264 O O . ASP A 1 164 ? 21.429 7.154 -10.449 1.00 76.56 164 ASP A O 1
ATOM 1268 N N . GLU A 1 165 ? 19.506 6.706 -11.495 1.00 77.06 165 GLU A N 1
ATOM 1269 C CA . GLU A 1 165 ? 19.243 8.102 -11.823 1.00 77.06 165 GLU A CA 1
ATOM 1270 C C . GLU A 1 165 ? 18.797 8.901 -10.587 1.00 77.06 165 GLU A C 1
ATOM 1272 O O . GLU A 1 165 ? 17.717 8.700 -10.017 1.00 77.06 165 GLU A O 1
ATOM 1277 N N . VAL A 1 166 ? 19.662 9.837 -10.179 1.00 79.56 166 VAL A N 1
ATOM 1278 C CA . VAL A 1 166 ? 19.464 10.704 -9.013 1.00 79.56 166 VAL A CA 1
ATOM 1279 C C . VAL A 1 166 ? 19.404 12.169 -9.436 1.00 79.56 166 VAL A C 1
ATOM 1281 O O . VAL A 1 166 ? 20.379 12.906 -9.312 1.00 79.56 166 VAL A O 1
ATOM 1284 N N . ASN A 1 167 ? 18.249 12.611 -9.937 1.00 82.19 167 ASN A N 1
ATOM 1285 C CA . ASN A 1 167 ? 18.032 14.012 -10.297 1.00 82.19 167 ASN A CA 1
ATOM 1286 C C . ASN A 1 167 ? 17.158 14.746 -9.253 1.00 82.19 167 ASN A C 1
ATOM 1288 O O . ASN A 1 167 ? 15.997 14.365 -9.058 1.00 82.19 167 ASN A O 1
ATOM 1292 N N . PR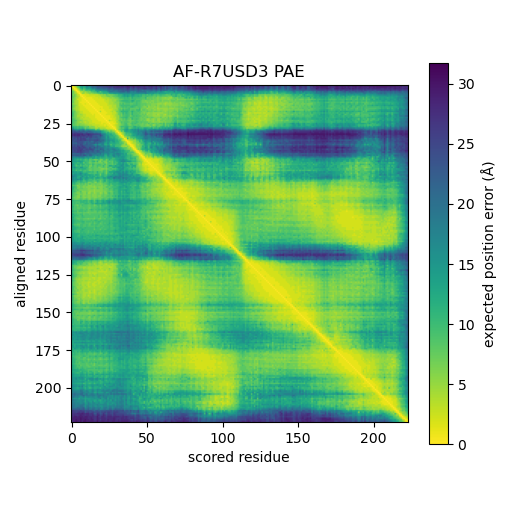O A 1 168 ? 17.679 15.786 -8.568 1.00 79.19 168 PRO A N 1
ATOM 1293 C CA . PRO A 1 168 ? 16.930 16.553 -7.575 1.00 79.19 168 PRO A CA 1
ATOM 1294 C C . PRO A 1 168 ? 16.119 17.728 -8.156 1.00 79.19 168 PRO A C 1
ATOM 1296 O O . PRO A 1 168 ? 15.488 18.440 -7.374 1.00 79.19 168 PRO A O 1
ATOM 1299 N N . ASP A 1 169 ? 16.123 17.969 -9.474 1.00 83.56 169 ASP A N 1
ATOM 1300 C CA . ASP A 1 169 ? 15.395 19.099 -10.072 1.00 83.56 169 ASP A CA 1
ATOM 1301 C C . ASP A 1 169 ? 13.865 18.949 -9.883 1.00 83.56 169 ASP A C 1
ATOM 1303 O O . ASP A 1 169 ? 13.260 18.012 -10.413 1.00 83.56 169 ASP A O 1
ATOM 1307 N N . PRO A 1 170 ? 13.196 19.869 -9.160 1.00 77.69 170 PRO A N 1
ATOM 1308 C CA . PRO A 1 170 ? 11.758 19.793 -8.902 1.00 77.69 170 PRO A CA 1
ATOM 1309 C C . PRO A 1 170 ? 10.886 20.061 -10.139 1.00 77.69 170 PRO A C 1
ATOM 1311 O O . PRO A 1 170 ? 9.670 19.901 -10.061 1.00 77.69 170 PRO A O 1
ATOM 1314 N N . ARG A 1 171 ? 11.464 20.493 -11.268 1.00 81.38 171 ARG A N 1
ATOM 1315 C CA . ARG A 1 171 ? 10.733 20.705 -12.531 1.00 81.38 171 ARG A CA 1
ATOM 1316 C C . ARG A 1 171 ? 10.470 19.405 -13.285 1.00 81.38 171 ARG A C 1
ATOM 1318 O O . ARG A 1 171 ? 9.615 19.371 -14.166 1.00 81.38 171 ARG A O 1
ATOM 1325 N N . ILE A 1 172 ? 11.207 18.350 -12.950 1.00 78.31 172 ILE A N 1
ATOM 1326 C CA . ILE A 1 172 ? 11.054 17.027 -13.545 1.00 78.31 172 ILE A CA 1
ATOM 1327 C C . ILE A 1 172 ? 9.962 16.279 -12.778 1.00 78.31 172 ILE A C 1
ATOM 1329 O O . ILE A 1 172 ? 10.004 16.206 -11.550 1.00 78.31 172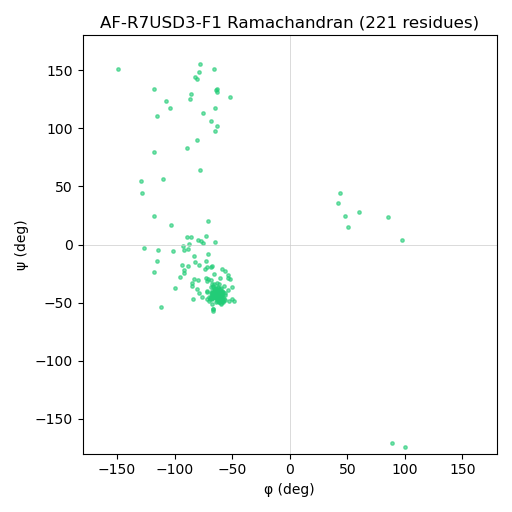 ILE A O 1
ATOM 1333 N N . ARG A 1 173 ? 8.994 15.708 -13.513 1.00 76.88 173 ARG A N 1
ATOM 1334 C CA . ARG A 1 173 ? 7.824 15.002 -12.952 1.00 76.88 173 ARG A CA 1
ATOM 1335 C C . ARG A 1 173 ? 8.226 13.923 -11.943 1.00 76.88 173 ARG A C 1
ATOM 1337 O O . ARG A 1 173 ? 7.679 13.888 -10.851 1.00 76.88 173 ARG A O 1
ATOM 1344 N N . ASN A 1 174 ? 9.190 13.084 -12.323 1.00 79.88 174 ASN A N 1
ATOM 1345 C CA . ASN A 1 174 ? 9.686 11.963 -11.527 1.00 79.88 174 ASN A CA 1
ATOM 1346 C C . ASN A 1 174 ? 11.108 12.245 -11.028 1.00 79.88 174 ASN A C 1
ATOM 1348 O O . ASN A 1 174 ? 12.044 11.505 -11.311 1.00 79.88 174 ASN A O 1
ATOM 1352 N N . SER A 1 175 ? 11.287 13.352 -10.311 1.00 85.12 175 SER A N 1
ATOM 1353 C CA . SER A 1 175 ? 12.548 13.620 -9.615 1.00 85.12 175 SER A CA 1
ATOM 1354 C C . SER A 1 175 ? 12.654 12.807 -8.329 1.00 85.12 175 SER A C 1
ATOM 1356 O O . SER A 1 175 ? 11.653 12.475 -7.691 1.00 85.12 175 SER A O 1
ATOM 1358 N N . VAL A 1 176 ? 13.880 12.557 -7.878 1.00 85.50 176 VAL A N 1
ATOM 1359 C CA . VAL A 1 176 ? 14.125 11.869 -6.602 1.00 85.50 176 VAL A CA 1
ATOM 1360 C C . VAL A 1 176 ? 13.440 12.583 -5.447 1.00 85.50 176 VAL A C 1
ATOM 1362 O O . VAL A 1 176 ? 12.825 11.949 -4.589 1.00 85.50 176 VAL A O 1
ATOM 1365 N N . LEU A 1 177 ? 13.511 13.915 -5.451 1.00 84.25 177 LEU A N 1
ATOM 1366 C CA . LEU A 1 177 ? 12.895 14.745 -4.430 1.00 84.25 177 LEU A CA 1
ATOM 1367 C C . LEU A 1 177 ? 11.370 14.608 -4.448 1.00 84.25 177 LEU A C 1
ATOM 1369 O O . LEU A 1 177 ? 10.781 14.376 -3.396 1.00 84.25 177 LEU A O 1
ATOM 1373 N N . SER A 1 178 ? 10.738 14.725 -5.620 1.00 85.25 178 SER A N 1
ATOM 1374 C CA . SER A 1 178 ? 9.276 14.642 -5.741 1.00 85.25 178 SER A CA 1
ATOM 1375 C C . SER A 1 178 ? 8.744 13.252 -5.391 1.00 85.25 178 SER A C 1
ATOM 1377 O O . SER A 1 178 ? 7.797 13.158 -4.614 1.00 85.25 178 SER A O 1
ATOM 1379 N N . LEU A 1 179 ? 9.383 12.178 -5.865 1.00 88.00 179 LEU A N 1
ATOM 1380 C CA . LEU A 1 179 ? 8.982 10.798 -5.576 1.00 88.00 179 LEU A CA 1
ATOM 1381 C C . LEU A 1 179 ? 9.166 10.445 -4.096 1.00 88.00 179 LEU A C 1
ATOM 1383 O O . LEU A 1 179 ? 8.262 9.885 -3.469 1.00 88.00 179 LEU A O 1
ATOM 1387 N N . THR A 1 180 ? 10.309 10.819 -3.515 1.00 87.81 180 THR A N 1
ATOM 1388 C CA . THR A 1 180 ? 10.584 10.571 -2.094 1.00 87.81 180 THR A CA 1
ATOM 1389 C C . THR A 1 180 ? 9.629 11.380 -1.220 1.00 87.81 180 THR A C 1
ATOM 1391 O O . THR A 1 180 ? 9.037 10.832 -0.291 1.00 87.81 180 THR A O 1
ATOM 1394 N N . LEU A 1 181 ? 9.420 12.665 -1.528 1.00 88.81 181 LEU A N 1
ATOM 1395 C CA . LEU A 1 181 ? 8.495 13.524 -0.788 1.00 88.81 181 LEU A CA 1
ATOM 1396 C C . LEU A 1 181 ? 7.050 13.029 -0.899 1.00 88.81 181 LEU A C 1
ATOM 1398 O O . LEU A 1 181 ? 6.354 12.973 0.114 1.00 88.81 181 LEU A O 1
ATOM 1402 N N . ASN A 1 182 ? 6.613 12.632 -2.096 1.00 88.19 182 ASN A N 1
ATOM 1403 C CA . ASN A 1 182 ? 5.299 12.035 -2.322 1.00 88.19 182 ASN A CA 1
ATOM 1404 C C . ASN A 1 182 ? 5.099 10.798 -1.437 1.00 88.19 182 ASN A C 1
ATOM 1406 O O . ASN A 1 182 ? 4.097 10.703 -0.731 1.00 88.19 182 ASN A O 1
ATOM 1410 N N . SER A 1 183 ? 6.085 9.898 -1.397 1.00 87.69 183 SER A N 1
ATOM 1411 C CA . SER A 1 183 ? 6.036 8.708 -0.542 1.00 87.69 183 SER A CA 1
A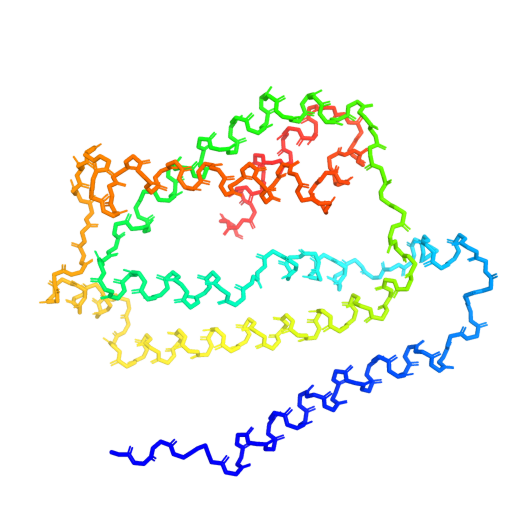TOM 1412 C C . SER A 1 183 ? 5.966 9.065 0.952 1.00 87.69 183 SER A C 1
ATOM 1414 O O . SER A 1 183 ? 5.103 8.560 1.674 1.00 87.69 183 SER A O 1
ATOM 1416 N N . VAL A 1 184 ? 6.790 10.014 1.420 1.00 88.94 184 VAL A N 1
ATOM 1417 C CA . VAL A 1 184 ? 6.760 10.494 2.817 1.00 88.94 184 VAL A CA 1
ATOM 1418 C C . VAL A 1 184 ? 5.382 11.062 3.175 1.00 88.94 184 VAL A C 1
ATOM 1420 O O . VAL A 1 184 ? 4.813 10.699 4.208 1.00 88.94 184 VAL A O 1
ATOM 1423 N N . MET A 1 185 ? 4.827 11.930 2.325 1.00 88.44 185 MET A N 1
ATOM 1424 C CA . MET A 1 185 ? 3.508 12.534 2.537 1.00 88.44 185 MET A CA 1
ATOM 1425 C C . MET A 1 185 ? 2.397 11.482 2.527 1.00 88.44 185 MET A C 1
ATOM 1427 O 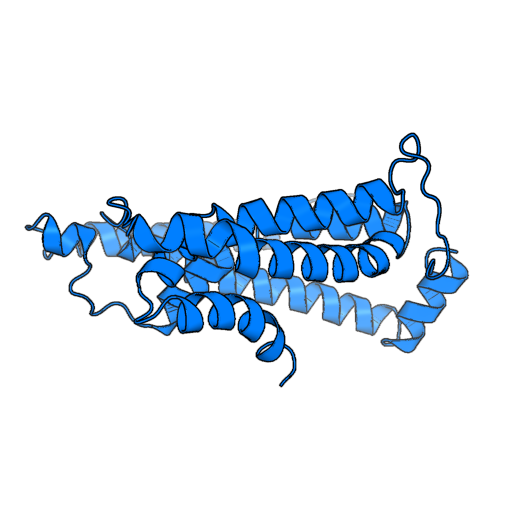O . MET A 1 185 ? 1.529 11.494 3.403 1.00 88.44 185 MET A O 1
ATOM 1431 N N . MET A 1 186 ? 2.449 10.535 1.589 1.00 85.31 186 MET A N 1
ATOM 1432 C CA . MET A 1 186 ? 1.475 9.452 1.489 1.00 85.31 186 MET A CA 1
ATOM 1433 C C . MET A 1 186 ? 1.477 8.580 2.746 1.00 85.31 186 MET A C 1
ATOM 1435 O O . MET A 1 186 ? 0.409 8.254 3.268 1.00 85.31 186 MET A O 1
ATOM 1439 N N . VAL A 1 187 ? 2.652 8.259 3.290 1.00 84.56 187 VAL A N 1
ATOM 1440 C CA . VAL A 1 187 ? 2.776 7.511 4.547 1.00 84.56 187 VAL A CA 1
ATOM 1441 C C . VAL A 1 187 ? 2.221 8.282 5.732 1.00 84.56 187 VAL A C 1
ATOM 1443 O O . VAL A 1 187 ? 1.485 7.710 6.537 1.00 84.56 187 VAL A O 1
ATOM 1446 N N . ILE A 1 188 ? 2.545 9.568 5.846 1.00 85.31 188 ILE A N 1
ATOM 1447 C CA . ILE A 1 188 ? 2.028 10.413 6.925 1.00 85.31 188 ILE A CA 1
ATOM 1448 C C . ILE A 1 188 ? 0.498 10.465 6.867 1.00 85.31 188 ILE A C 1
ATOM 1450 O O . ILE A 1 188 ? -0.159 10.291 7.893 1.00 85.31 188 ILE A O 1
ATOM 1454 N N . PHE A 1 189 ? -0.083 10.632 5.680 1.00 83.12 189 PHE A N 1
ATOM 1455 C CA . PHE A 1 189 ? -1.533 10.665 5.514 1.00 83.12 189 PHE A CA 1
ATOM 1456 C C . PHE A 1 189 ? -2.181 9.310 5.822 1.00 83.12 189 PHE A C 1
ATOM 1458 O O . PHE A 1 189 ? -3.013 9.203 6.728 1.00 83.12 189 PHE A O 1
ATOM 1465 N N . MET A 1 190 ? -1.753 8.256 5.126 1.00 76.94 190 MET A N 1
ATOM 1466 C CA . MET A 1 190 ? -2.358 6.928 5.233 1.00 76.94 190 MET A CA 1
ATOM 1467 C C . MET A 1 190 ? -2.128 6.296 6.603 1.00 76.94 190 MET A C 1
ATOM 1469 O O . MET A 1 190 ? -3.056 5.759 7.197 1.00 76.94 190 MET A O 1
ATOM 1473 N N . LYS A 1 191 ? -0.909 6.353 7.142 1.00 77.25 191 LYS A N 1
ATOM 1474 C CA . LYS A 1 191 ? -0.588 5.699 8.416 1.00 77.25 191 LYS A CA 1
ATOM 1475 C C . LYS A 1 191 ? -0.768 6.630 9.615 1.00 77.25 191 LYS A C 1
ATOM 1477 O O . LYS A 1 191 ? -0.907 6.124 10.723 1.00 77.25 191 LYS A O 1
ATOM 1482 N N . GLY A 1 192 ? -0.751 7.950 9.442 1.00 78.25 192 GLY A N 1
ATOM 1483 C CA . GLY A 1 192 ? -0.839 8.907 10.551 1.00 78.25 192 GLY A CA 1
ATOM 1484 C C . GLY A 1 192 ? -2.215 9.504 10.784 1.00 78.25 192 GLY A C 1
ATOM 1485 O O . GLY A 1 192 ? -2.591 9.682 11.938 1.00 78.25 192 GLY A O 1
ATOM 1486 N N . PHE A 1 193 ? -2.965 9.782 9.719 1.00 79.25 193 PHE A N 1
ATOM 1487 C CA . PHE A 1 193 ? -4.241 10.499 9.811 1.00 79.25 193 PHE A CA 1
ATOM 1488 C C . PHE A 1 193 ? -5.449 9.663 9.396 1.00 79.25 193 PHE A C 1
ATOM 1490 O O . PHE A 1 193 ? -6.579 10.029 9.717 1.00 79.25 193 PHE A O 1
ATOM 1497 N N . CYS A 1 194 ? -5.242 8.519 8.736 1.00 76.00 194 CYS A N 1
ATOM 1498 C CA . CYS A 1 194 ? -6.344 7.609 8.465 1.00 76.00 194 CYS A CA 1
ATOM 1499 C C . CYS A 1 194 ? -6.943 7.084 9.773 1.00 76.00 194 CYS A C 1
ATOM 1501 O O . CYS A 1 194 ? -6.231 6.622 10.674 1.00 76.00 194 CYS A O 1
ATOM 1503 N N . GLN A 1 195 ? -8.274 7.107 9.832 1.00 66.56 195 GLN A N 1
ATOM 1504 C CA . GLN A 1 195 ? -9.063 6.695 10.985 1.00 66.56 195 GLN A CA 1
ATOM 1505 C C . GLN A 1 195 ? -8.618 5.336 11.545 1.00 66.56 195 GLN A C 1
ATOM 1507 O O . GLN A 1 195 ? -8.393 5.213 12.749 1.00 66.56 195 GLN A O 1
ATOM 1512 N N . ALA A 1 196 ? -8.462 4.322 10.689 1.00 67.06 196 ALA A N 1
ATOM 1513 C CA . ALA A 1 196 ? -8.138 2.970 11.138 1.00 67.06 196 ALA A CA 1
ATOM 1514 C C . ALA A 1 196 ? -6.743 2.879 11.787 1.00 67.06 196 ALA A C 1
ATOM 1516 O O . ALA A 1 196 ? -6.561 2.137 12.753 1.00 67.06 196 ALA A O 1
ATOM 1517 N N . SER A 1 197 ? -5.766 3.664 11.325 1.00 69.19 197 SER A N 1
ATOM 1518 C CA . SER A 1 197 ? -4.428 3.713 11.926 1.00 69.19 197 SER A CA 1
ATOM 1519 C C . SER A 1 197 ? -4.441 4.411 13.281 1.00 69.19 197 SER A C 1
ATOM 1521 O O . SER A 1 197 ? -3.911 3.875 14.254 1.00 69.19 197 SER A O 1
ATOM 1523 N N . VAL A 1 198 ? -5.097 5.572 13.364 1.00 72.00 198 VAL A N 1
ATOM 1524 C CA . VAL A 1 198 ? -5.192 6.365 14.599 1.00 72.00 198 VAL A CA 1
ATOM 1525 C C . VAL A 1 198 ? -5.851 5.563 15.720 1.00 72.00 198 VAL A C 1
ATOM 1527 O O . VAL A 1 198 ? -5.310 5.476 16.824 1.00 72.00 198 VAL A O 1
ATOM 1530 N N . GLN A 1 199 ? -6.968 4.896 15.415 1.00 63.97 199 GLN A N 1
ATOM 1531 C CA . GLN A 1 199 ? -7.669 4.039 16.371 1.00 63.97 199 GLN A CA 1
ATOM 1532 C C . GLN A 1 199 ? -6.778 2.905 16.898 1.00 63.97 199 GLN A C 1
ATOM 1534 O O . GLN A 1 199 ? -6.786 2.614 18.096 1.00 63.97 199 GLN A O 1
ATOM 1539 N N . ARG A 1 200 ? -5.978 2.276 16.023 1.00 65.12 200 ARG A N 1
ATOM 1540 C CA . ARG A 1 200 ? -5.052 1.199 16.410 1.00 65.12 200 ARG A CA 1
ATOM 1541 C C . ARG A 1 200 ? -3.964 1.697 17.356 1.00 65.12 200 ARG A C 1
ATOM 1543 O O . ARG A 1 200 ? -3.650 0.992 18.312 1.00 65.12 200 ARG A O 1
ATOM 1550 N N . TYR A 1 201 ? -3.426 2.902 17.152 1.00 65.88 201 TYR A N 1
ATOM 1551 C CA . TYR A 1 201 ? -2.428 3.472 18.066 1.00 65.88 201 TYR A CA 1
ATOM 1552 C C . TYR A 1 201 ? -3.018 3.745 19.449 1.00 65.88 201 TYR A C 1
ATOM 1554 O O . TYR A 1 201 ? -2.419 3.353 20.454 1.00 65.88 201 TYR A O 1
ATOM 1562 N N . SER A 1 202 ? -4.211 4.342 19.509 1.00 64.19 202 SER A N 1
ATOM 1563 C CA . SER A 1 202 ? -4.905 4.643 20.769 1.00 64.19 202 SER A CA 1
ATOM 1564 C C . SER A 1 202 ? -5.376 3.400 21.536 1.00 64.19 202 SER A C 1
ATOM 1566 O O . SER A 1 202 ? -5.623 3.490 22.736 1.00 64.19 202 SER A O 1
ATOM 1568 N N . ALA A 1 203 ? -5.476 2.241 20.877 1.00 62.62 203 ALA A N 1
ATOM 1569 C CA . ALA A 1 203 ? -5.823 0.967 21.510 1.00 62.62 203 ALA A CA 1
ATOM 1570 C C . ALA A 1 203 ? -4.626 0.243 22.164 1.00 62.62 203 ALA A C 1
ATOM 1572 O O . ALA A 1 203 ? -4.821 -0.751 22.868 1.00 62.62 203 ALA A O 1
ATOM 1573 N N . THR A 1 204 ? -3.387 0.700 21.940 1.00 63.47 204 THR A N 1
ATOM 1574 C CA . THR A 1 204 ? -2.196 0.078 22.542 1.00 63.47 204 THR A CA 1
ATOM 1575 C C . THR A 1 204 ? -2.009 0.494 24.005 1.00 63.47 204 THR A C 1
ATOM 1577 O O . THR A 1 204 ? -2.371 1.592 24.410 1.00 63.47 204 THR A O 1
ATOM 1580 N N . GLN A 1 205 ? -1.438 -0.400 24.822 1.00 63.91 205 GLN A N 1
ATOM 1581 C CA . GLN A 1 205 ? -1.274 -0.175 26.268 1.00 63.91 205 GLN A CA 1
ATOM 1582 C C . GLN A 1 205 ? -0.198 0.869 26.614 1.00 63.91 205 GLN A C 1
ATOM 1584 O O . GLN A 1 205 ? -0.176 1.381 27.732 1.00 63.91 205 GLN A O 1
ATOM 1589 N N . SER A 1 206 ? 0.718 1.170 25.688 1.00 71.94 206 SER A N 1
ATOM 1590 C CA . SER A 1 206 ? 1.807 2.119 25.914 1.00 71.94 206 SER A CA 1
ATOM 1591 C C . SER A 1 206 ? 2.219 2.839 24.632 1.00 71.94 206 SER A C 1
ATOM 1593 O O . SER A 1 206 ? 2.177 2.274 23.539 1.00 71.94 206 SER A O 1
ATOM 1595 N N . LEU A 1 207 ? 2.717 4.072 24.777 1.00 71.69 207 LEU A N 1
ATOM 1596 C CA . LEU A 1 207 ? 3.263 4.856 23.664 1.00 71.69 207 LEU A CA 1
ATOM 1597 C C . LEU A 1 207 ? 4.407 4.116 22.951 1.00 71.69 207 LEU A C 1
ATOM 1599 O O . LEU A 1 207 ? 4.540 4.187 21.733 1.00 71.69 207 LEU A O 1
ATOM 1603 N N . TRP A 1 208 ? 5.222 3.371 23.703 1.00 70.19 208 TRP A N 1
ATOM 1604 C CA . TRP A 1 208 ? 6.271 2.532 23.128 1.00 70.19 208 TRP A CA 1
ATOM 1605 C C . TRP A 1 208 ? 5.692 1.425 22.240 1.00 70.19 208 TRP A C 1
ATOM 1607 O O . TRP A 1 208 ? 6.191 1.205 21.137 1.00 70.19 208 TRP A O 1
ATOM 1617 N N . ALA A 1 209 ? 4.611 0.768 22.674 1.00 66.75 209 ALA A N 1
ATOM 1618 C CA . ALA A 1 209 ? 3.926 -0.235 21.866 1.00 66.75 209 ALA A CA 1
ATOM 1619 C C . ALA A 1 209 ? 3.291 0.384 20.607 1.00 66.75 209 ALA A C 1
ATOM 1621 O O . ALA A 1 209 ? 3.395 -0.210 19.534 1.00 66.75 209 ALA A O 1
ATOM 1622 N N . ALA A 1 210 ? 2.721 1.592 20.705 1.00 65.50 210 ALA A N 1
ATOM 1623 C CA . ALA A 1 210 ? 2.211 2.340 19.553 1.00 65.50 210 ALA A CA 1
ATOM 1624 C C . ALA A 1 210 ? 3.319 2.633 18.526 1.00 65.50 210 ALA A C 1
ATOM 1626 O O . ALA A 1 210 ? 3.175 2.290 17.353 1.00 65.50 210 ALA A O 1
ATOM 1627 N N . ARG A 1 211 ? 4.458 3.186 18.966 1.00 73.38 211 ARG A N 1
ATOM 1628 C CA . ARG A 1 211 ? 5.624 3.460 18.104 1.00 73.38 211 ARG A CA 1
ATOM 1629 C C . ARG A 1 211 ? 6.136 2.199 17.418 1.00 73.38 211 ARG A C 1
ATOM 1631 O O . ARG A 1 211 ? 6.265 2.152 16.196 1.00 73.38 211 ARG A O 1
ATOM 1638 N N . LYS A 1 212 ? 6.326 1.140 18.204 1.00 71.94 212 LYS A N 1
ATOM 1639 C CA . LYS A 1 212 ? 6.820 -0.142 17.707 1.00 71.94 212 LYS A CA 1
ATOM 1640 C C . LYS A 1 212 ? 5.838 -0.829 16.759 1.00 71.94 212 LYS A C 1
ATOM 1642 O O . LYS A 1 212 ? 6.272 -1.620 15.932 1.00 71.94 212 LYS A O 1
ATOM 1647 N N . SER A 1 213 ? 4.534 -0.550 16.847 1.00 65.56 213 SER A N 1
ATOM 1648 C CA . SER A 1 213 ? 3.535 -1.109 15.924 1.00 65.56 213 SER A CA 1
ATOM 1649 C C . SER A 1 213 ? 3.703 -0.593 14.490 1.00 65.56 213 SER A C 1
ATOM 1651 O O . SER A 1 213 ? 3.580 -1.375 13.550 1.00 65.56 213 SER A O 1
ATOM 1653 N N . VAL A 1 214 ? 4.080 0.679 14.325 1.00 67.19 214 VAL A N 1
ATOM 1654 C CA . VAL A 1 214 ? 4.381 1.282 13.016 1.00 67.19 214 VAL A CA 1
ATOM 1655 C C . VAL A 1 214 ? 5.691 0.750 12.453 1.00 67.19 214 VAL A C 1
ATOM 1657 O O . VAL A 1 214 ? 5.778 0.443 11.267 1.00 67.19 214 VAL A O 1
ATOM 1660 N N . GLU A 1 215 ? 6.695 0.571 13.309 1.00 63.06 215 GLU A N 1
ATOM 1661 C CA . GLU A 1 215 ? 7.975 -0.018 12.912 1.00 63.06 215 GLU A CA 1
ATOM 1662 C C . GLU A 1 215 ? 7.837 -1.504 12.548 1.00 63.06 215 GLU A C 1
ATOM 1664 O O . GLU A 1 215 ? 8.391 -1.938 11.543 1.00 63.06 215 GLU A O 1
ATOM 1669 N N . ARG A 1 216 ? 7.060 -2.286 13.314 1.00 54.97 216 ARG A N 1
ATOM 1670 C CA . ARG A 1 216 ? 6.832 -3.726 13.079 1.00 54.97 216 ARG A CA 1
ATOM 1671 C C . ARG A 1 216 ? 5.921 -4.029 11.899 1.00 54.97 216 ARG A C 1
ATOM 1673 O O . ARG A 1 216 ? 5.999 -5.134 11.367 1.00 54.97 216 ARG A O 1
ATOM 1680 N N . TRP A 1 217 ? 5.100 -3.078 11.459 1.00 51.25 217 TRP A N 1
ATOM 1681 C CA . TRP A 1 217 ? 4.372 -3.204 10.193 1.00 51.25 217 TRP A CA 1
ATOM 1682 C C . TRP A 1 217 ? 5.327 -3.444 9.007 1.00 51.25 217 TRP A C 1
ATOM 1684 O O . TRP A 1 217 ? 4.929 -4.063 8.028 1.00 51.25 217 TRP A O 1
ATOM 1694 N N . LYS A 1 218 ? 6.606 -3.053 9.134 1.00 49.66 218 LYS A N 1
ATOM 1695 C CA . LYS A 1 218 ? 7.678 -3.350 8.171 1.00 49.66 218 LYS A CA 1
ATOM 1696 C C . LYS A 1 218 ? 8.134 -4.819 8.180 1.00 49.66 218 LYS A C 1
ATOM 1698 O O . LYS A 1 218 ? 8.618 -5.304 7.169 1.00 49.66 218 LYS A O 1
ATOM 1703 N N . THR A 1 219 ? 8.026 -5.522 9.310 1.00 34.44 219 THR A N 1
ATOM 1704 C CA . THR A 1 219 ? 8.688 -6.827 9.518 1.00 34.44 219 THR A CA 1
ATOM 1705 C C . THR A 1 219 ? 7.785 -8.022 9.204 1.00 34.44 219 THR A C 1
ATOM 1707 O O . THR A 1 219 ? 8.282 -9.056 8.788 1.00 34.44 219 THR A O 1
ATOM 1710 N N . ASN A 1 220 ? 6.462 -7.886 9.334 1.00 31.86 220 ASN A N 1
ATOM 1711 C CA . ASN A 1 220 ? 5.515 -8.991 9.097 1.00 31.86 220 ASN A CA 1
ATOM 1712 C C . ASN A 1 220 ? 5.078 -9.165 7.625 1.00 31.86 220 ASN A C 1
ATOM 1714 O O . ASN A 1 220 ? 4.191 -9.965 7.354 1.00 31.86 220 ASN A O 1
ATOM 1718 N N . ILE A 1 221 ? 5.667 -8.416 6.687 1.00 30.64 221 ILE A N 1
ATOM 1719 C CA . ILE A 1 221 ? 5.508 -8.630 5.233 1.00 30.64 221 ILE A CA 1
ATOM 1720 C C . ILE A 1 221 ? 6.739 -9.353 4.637 1.00 30.64 221 ILE A C 1
ATOM 1722 O O . ILE A 1 221 ? 6.719 -9.749 3.478 1.00 30.64 221 ILE A O 1
ATOM 1726 N N . ILE A 1 222 ? 7.792 -9.585 5.434 1.00 27.89 222 ILE A N 1
ATOM 1727 C CA . ILE A 1 222 ? 9.030 -10.267 5.011 1.00 27.89 222 ILE A CA 1
ATOM 1728 C C . ILE A 1 222 ? 9.372 -11.415 5.981 1.00 27.89 222 ILE A C 1
ATOM 1730 O O . ILE A 1 222 ? 10.519 -11.564 6.404 1.00 27.89 222 ILE A O 1
ATOM 1734 N N . ILE A 1 223 ? 8.369 -12.210 6.368 1.00 28.69 223 ILE A N 1
ATOM 1735 C CA . ILE A 1 223 ? 8.553 -13.562 6.924 1.00 28.69 223 ILE A CA 1
ATOM 1736 C C . ILE A 1 223 ? 7.455 -14.458 6.359 1.00 28.69 223 ILE A C 1
ATOM 1738 O O . ILE A 1 223 ? 6.282 -14.027 6.422 1.00 28.69 223 ILE A O 1
#

Sequence (223 aa):
MENQLHWADYVIMAVLLGISLAIGVYHSLTGGRQRTTSEFILANRKLMVIPTIMSMVMSYMSAIIIIGATAEIYEYGSMILVWFVPGDFIGCTFLALVIIPWIYPLKLVSIFDGGMRAVVWTDFFQGVVLIAGILAVQIKGLILVGGFGGVIQEAEEHGRLILDEVNPDPRIRNSVLSLTLNSVMMVIFMKGFCQASVQRYSATQSLWAARKSVERWKTNIII

Nearest PDB structures (foldseek):
  7sl9-assembly1_A  TM=6.933E-01  e=6.829E-04  Homo sapiens
  7uuy-assembly1_A  TM=6.942E-01  e=5.927E-04  Rattus norvegicus
  7uv0-assembly1_A  TM=6.91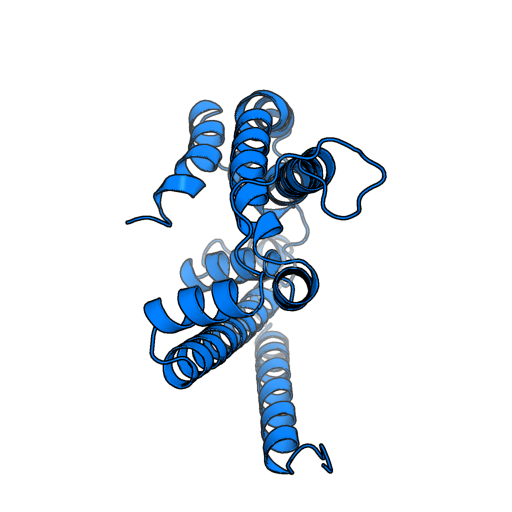0E-01  e=2.025E-03  Rattus norvegicus

Foldseek 3Di:
DPPDDDPVNVVVVCVLVVVLVCLLVVCVVVVPPPPDLCCQQVVVVPPDPVLQVQLLVLVLDDPCCVVVVVVCLVPPACLLVQLLVLLLVVLLLCCLPPQLVVLQVVLDDDRPSRNVVSSSVSSSVVSVVVVVVVVVVVVVVQVVLVHPVSVVVVCVVVVRHDNPDAAQDPVDPSHSVVSSNVSSVSNCCSQRVDNVNSNVLNPDPDSVVSSVVSVCVVVVVPD